Protein AF-0000000077934534 (afdb_homodimer)

InterPro domains:
  IPR000086 NUDIX hydrolase domain [PF00293] (31-141)
  IPR000086 NUDIX hydrolase domain [PS51462] (30-163)
  IPR015797 NUDIX hydrolase-like domain superfamily [SSF55811] (3-162)
  IPR020084 NUDIX hydrolase, conserved site [PS00893] (66-87)
  IPR020476 NUDIX hydrolas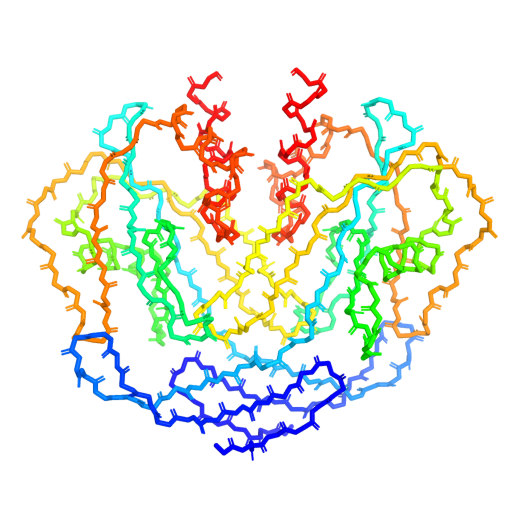e [PR00502] (61-75)
  IPR020476 NUDIX hydrolase [PR00502] (75-90)

Foldseek 3Di:
DWDADDDFWTWDWDWDADPVGDIDIAIETEGQAKEFEFEDADLFKTKWKFWQDVVVGHTAIGTFMDGADPPDDRVVRNQVRCCAAVQKGAPDKAFDDKDDPCVRHYPHIYTYIYGHPIDGHDYHYDPVIDIDMDMDTLVVLVVCVVVVRHPDDVRVVSSVVSVVVSD/DWDADDDFWTWDWDWDADPVGDIDIAIETEGQAKEFEFEDADLFKTKWKFWQDVVVGHTAIGTFMDGADPPDDRVVRNQVRCCAAVQKGAPDKAFDDKDDPCVRHYPHIYTYIYGHPIDGHDYHYDPVIDIDMDMDTLVVLVVCVVVVRHPDDVRNVSSVVSVVVSD

Organism: NCBI:txid1294262

Nearest PDB structures (foldseek):
  5c7q-assembly1_B  TM=9.605E-01  e=5.176E-18  Bdellovibrio bacteriovorus HD100
  5c8l-assembly1_B  TM=9.615E-01  e=1.462E-17  Bdellovibrio bacteriovorus HD100
  8wv3-assembly1_A  TM=9.254E-01  e=2.907E-18  Bacillus methanolicus
  8wv3-assembly1_D  TM=9.106E-01  e=5.484E-18  Bacillus methanolicus
  8wv3-assembly1_E  TM=8.816E-01  e=1.161E-17  Bacillus methanolicus

pLDDT: mean 97.63, std 2.47, range [75.25, 99.0]

Secondary structure (DSSP, 8-state):
-EEEE-SSEEEEEEEEE-TTS-EEEEEEEEE--EEEEEEBSSSSEEEEEEEEETTTTEEEEE--EEEPPTT--HHHHHHHHHHHHH-EEEEEEEEEEEEBS-TTTB---EEEEEEEEEEE------TT--EEEEEEEHHHHHHHHHTT---BHHHHHHHHHHHHHH-/-EEEE-SSEEEEEEEEE-TTS-EEEEEEEEE--EEEEEEBSSSSEEEEEEEEETTTTEEEEE--EEEPPTT--HHHHHHHHHHHHH-EEEEEEEEEEEEBS-TTTB-PPEEEEEEEEEEE------TT--EEEEEEEHHHHHHHHHTT---BHHHHHHHHHHHHHH-

Radius of gyration: 19.44 Å; Cα contacts (8 Å, |Δi|>4): 831; chains: 2; bounding box: 48×54×46 Å

Structure (mmCIF, N/CA/C/O backbone):
data_AF-0000000077934534-model_v1
#
loop_
_entity.id
_entity.type
_entity.pdbx_description
1 polymer 'RNA pyrophosphohydrolase'
#
loop_
_atom_site.group_PDB
_atom_site.id
_atom_site.type_symbol
_atom_site.label_atom_id
_atom_site.label_alt_id
_atom_site.label_comp_id
_atom_site.label_asym_id
_atom_site.label_entity_id
_atom_site.label_seq_id
_atom_site.pdbx_PDB_ins_code
_atom_site.Cartn_x
_atom_site.Cartn_y
_atom_site.Cartn_z
_atom_site.occupancy
_atom_site.B_iso_or_equiv
_atom_site.auth_seq_id
_atom_site.auth_comp_id
_atom_site.auth_asym_id
_atom_site.auth_atom_id
_atom_site.pdbx_PDB_model_num
ATOM 1 N N . MET A 1 1 ? -22.953 -2.512 -10.141 1 93.19 1 MET A N 1
ATOM 2 C CA . MET A 1 1 ? -23.953 -2.131 -9.156 1 93.19 1 MET A CA 1
ATOM 3 C C . MET A 1 1 ? -23.297 -1.569 -7.898 1 93.19 1 MET A C 1
ATOM 5 O O . MET A 1 1 ? -22.328 -2.125 -7.402 1 93.19 1 MET A O 1
ATOM 9 N N . LYS A 1 2 ? -23.859 -0.497 -7.473 1 94.56 2 LYS A N 1
ATOM 10 C CA . LYS A 1 2 ? -23.359 0.103 -6.234 1 94.56 2 LYS A CA 1
ATOM 11 C C . LYS A 1 2 ? -23.938 -0.6 -5.012 1 94.56 2 LYS A C 1
ATOM 13 O O . LYS A 1 2 ? -25.156 -0.692 -4.863 1 94.56 2 LYS A O 1
ATOM 18 N N . ILE A 1 3 ? -23.109 -1.067 -4.141 1 95.56 3 ILE A N 1
ATOM 19 C CA . ILE A 1 3 ? -23.516 -1.826 -2.963 1 95.56 3 ILE A CA 1
ATOM 20 C C . ILE A 1 3 ? -23.547 -0.906 -1.745 1 95.56 3 ILE A C 1
ATOM 22 O O . ILE A 1 3 ? -24.406 -1.06 -0.873 1 95.56 3 ILE A O 1
ATOM 26 N N . TYR A 1 4 ? -22.656 -0.026 -1.717 1 96.56 4 TYR A N 1
ATOM 27 C CA . TYR A 1 4 ? -22.484 0.82 -0.542 1 96.56 4 TYR A CA 1
ATOM 28 C C . TYR A 1 4 ? -21.859 2.16 -0.926 1 96.56 4 TYR A C 1
ATOM 30 O O . TYR A 1 4 ? -20.969 2.221 -1.765 1 96.56 4 TYR A O 1
ATOM 38 N N . HIS A 1 5 ? -22.359 3.301 -0.399 1 96.88 5 HIS A N 1
ATOM 39 C CA . HIS A 1 5 ? -21.812 4.648 -0.508 1 96.88 5 HIS A CA 1
ATOM 40 C C . HIS A 1 5 ? -21.297 5.148 0.84 1 96.88 5 HIS A C 1
ATOM 42 O O . HIS A 1 5 ? -22.094 5.461 1.729 1 96.88 5 HIS A O 1
ATOM 48 N N . GLY A 1 6 ? -19.984 5.258 0.873 1 94.62 6 GLY A N 1
ATOM 49 C CA . GLY A 1 6 ? -19.406 5.629 2.156 1 94.62 6 GLY A CA 1
ATOM 50 C C . GLY A 1 6 ? -18.734 6.988 2.139 1 94.62 6 GLY A C 1
ATOM 51 O O . GLY A 1 6 ? -18.859 7.73 1.162 1 94.62 6 GLY A O 1
ATOM 52 N N . ARG A 1 7 ? -18.172 7.379 3.318 1 90.31 7 ARG A N 1
ATOM 53 C CA . ARG A 1 7 ? -17.484 8.656 3.479 1 90.31 7 ARG A CA 1
ATOM 54 C C . ARG A 1 7 ? -16.172 8.68 2.695 1 90.31 7 ARG A C 1
ATOM 56 O O . ARG A 1 7 ? -15.875 9.656 2.006 1 90.31 7 ARG A O 1
ATOM 63 N N . LYS A 1 8 ? -15.445 7.559 2.773 1 91 8 LYS A N 1
ATOM 64 C CA . LYS A 1 8 ? -14.109 7.523 2.188 1 91 8 LYS A CA 1
ATOM 65 C C . LYS A 1 8 ? -14.109 6.754 0.869 1 91 8 LYS A C 1
ATOM 67 O O . LYS A 1 8 ? -13.234 6.965 0.023 1 91 8 LYS A O 1
ATOM 72 N N . PHE A 1 9 ? -15.062 5.836 0.745 1 97 9 PHE A N 1
ATOM 73 C CA . PHE A 1 9 ? -15.078 4.973 -0.429 1 97 9 PHE A CA 1
ATOM 74 C C . PHE A 1 9 ? -16.484 4.445 -0.697 1 97 9 PHE A C 1
ATOM 76 O O . PHE A 1 9 ? -17.359 4.551 0.16 1 97 9 PHE A O 1
ATOM 83 N N . ASP A 1 10 ? -16.656 3.961 -1.905 1 97.94 10 ASP A N 1
ATOM 84 C CA . ASP A 1 10 ? -17.828 3.189 -2.289 1 97.94 10 ASP A CA 1
ATOM 85 C C . ASP A 1 10 ? -17.484 1.729 -2.545 1 97.94 10 ASP A C 1
ATOM 87 O O . ASP A 1 10 ? -16.312 1.401 -2.783 1 97.94 10 ASP A O 1
ATOM 91 N N . LEU A 1 11 ? -18.391 0.855 -2.393 1 98.44 11 LEU A N 1
ATOM 92 C CA . LEU A 1 11 ? -18.25 -0.527 -2.836 1 98.44 11 LEU A CA 1
ATOM 93 C C . LEU A 1 11 ? -19.156 -0.806 -4.031 1 98.44 11 LEU A C 1
ATOM 95 O O . LEU A 1 11 ? -20.375 -0.571 -3.969 1 98.44 11 LEU A O 1
ATOM 99 N N . GLU A 1 12 ? -18.562 -1.239 -5.086 1 98.19 12 GLU A N 1
ATOM 100 C CA . GLU A 1 12 ? -19.297 -1.61 -6.289 1 98.19 12 GLU A CA 1
ATOM 101 C C . GLU A 1 12 ? -19 -3.049 -6.703 1 98.19 12 GLU A C 1
ATOM 103 O O . GLU A 1 12 ? -17.891 -3.547 -6.473 1 98.19 12 GLU A O 1
ATOM 108 N N . VAL A 1 13 ? -19.969 -3.74 -7.246 1 97.5 13 VAL A N 1
ATOM 109 C CA . VAL A 1 13 ? -19.812 -5.055 -7.859 1 97.5 13 VAL A CA 1
ATOM 110 C C . VAL A 1 13 ? -20.219 -4.992 -9.328 1 97.5 13 VAL A C 1
ATOM 112 O O . VAL A 1 13 ? -21.312 -4.516 -9.664 1 97.5 13 VAL A O 1
ATOM 115 N N . GLU A 1 14 ? -19.312 -5.406 -10.133 1 96.06 14 GLU A N 1
ATOM 116 C CA . GLU A 1 14 ? -19.547 -5.312 -11.57 1 96.06 14 GLU A CA 1
ATOM 117 C C . GLU A 1 14 ? -19.125 -6.598 -12.281 1 96.06 14 GLU A C 1
ATOM 119 O O . GLU A 1 14 ? -18.156 -7.238 -11.891 1 96.06 14 GLU A O 1
ATOM 124 N N . LYS A 1 15 ? -19.906 -6.949 -13.305 1 96.5 15 LYS A N 1
ATOM 125 C CA . LYS A 1 15 ? -19.469 -8.008 -14.203 1 96.5 15 LYS A CA 1
ATOM 126 C C . LYS A 1 15 ? -18.469 -7.48 -15.227 1 96.5 15 LYS A C 1
ATOM 128 O O . LYS A 1 15 ? -18.719 -6.477 -15.891 1 96.5 15 LYS A O 1
ATOM 133 N N . VAL A 1 16 ? -17.375 -8.102 -15.289 1 96.75 16 VAL A N 1
ATOM 134 C CA . VAL A 1 16 ? -16.359 -7.637 -16.219 1 96.75 16 VAL A CA 1
ATOM 135 C C . VAL A 1 16 ? -15.883 -8.797 -17.094 1 96.75 16 VAL A C 1
ATOM 137 O O . VAL A 1 16 ? -16.031 -9.961 -16.719 1 96.75 16 VAL A O 1
ATOM 140 N N . THR A 1 17 ? -15.422 -8.461 -18.297 1 97.62 17 THR A N 1
ATOM 141 C CA . THR A 1 17 ? -14.727 -9.398 -19.172 1 97.62 17 THR A CA 1
ATOM 142 C C . THR A 1 17 ? -13.227 -9.109 -19.188 1 97.62 17 THR A C 1
ATOM 144 O O . THR A 1 17 ? -12.805 -8 -19.5 1 97.62 17 THR A O 1
ATOM 147 N N . LEU A 1 18 ? -12.484 -10.086 -18.812 1 97.75 18 LEU A N 1
ATOM 148 C CA . LEU A 1 18 ? -11.031 -9.953 -18.781 1 97.75 18 LEU A CA 1
ATOM 149 C C . LEU A 1 18 ? -10.445 -10.008 -20.203 1 97.75 18 LEU A C 1
ATOM 151 O O . LEU A 1 18 ? -11.141 -10.375 -21.141 1 97.75 18 LEU A O 1
ATOM 155 N N . PRO A 1 19 ? -9.227 -9.578 -20.344 1 97.19 19 PRO A N 1
ATOM 156 C CA . PRO A 1 19 ? -8.609 -9.547 -21.688 1 97.19 19 PRO A CA 1
ATOM 157 C C . PRO A 1 19 ? -8.625 -10.906 -22.375 1 97.19 19 PRO A C 1
ATOM 159 O O . PRO A 1 19 ? -8.648 -10.977 -23.609 1 97.19 19 PRO A O 1
ATOM 162 N N . ASN A 1 20 ? -8.672 -11.969 -21.688 1 96.62 20 ASN A N 1
ATOM 163 C CA . ASN A 1 20 ? -8.664 -13.305 -22.266 1 96.62 20 ASN A CA 1
ATOM 164 C C . ASN A 1 20 ? -10.078 -13.82 -22.516 1 96.62 20 ASN A C 1
ATOM 166 O O . ASN A 1 20 ? -10.266 -14.992 -22.859 1 96.62 20 ASN A O 1
ATOM 170 N N . GLY A 1 21 ? -11.055 -13.016 -22.172 1 97.31 21 GLY A N 1
ATOM 171 C CA . GLY A 1 21 ? -12.438 -13.352 -22.469 1 97.31 21 GLY A CA 1
ATOM 172 C C . GLY A 1 21 ? -13.188 -13.922 -21.281 1 97.31 21 GLY A C 1
ATOM 173 O O . GLY A 1 21 ? -14.406 -14.086 -21.328 1 97.31 21 GLY A O 1
ATOM 174 N N . VAL A 1 22 ? -12.492 -14.258 -20.219 1 96.62 22 VAL A N 1
ATOM 175 C CA . VAL A 1 22 ? -13.125 -14.797 -19.016 1 96.62 22 VAL A CA 1
ATOM 176 C C . VAL A 1 22 ? -13.992 -13.727 -18.359 1 96.62 22 VAL A C 1
ATOM 178 O O . VAL A 1 22 ? -13.578 -12.57 -18.234 1 96.62 22 VAL A O 1
ATOM 181 N N . GLU A 1 23 ? -15.172 -14.086 -18.031 1 96.75 23 GLU A N 1
ATOM 182 C CA . GLU A 1 23 ? -16.078 -13.195 -17.312 1 96.75 23 GLU A CA 1
ATOM 183 C C . GLU A 1 23 ? -16.016 -13.445 -15.812 1 96.75 23 GLU A C 1
ATOM 185 O O . GLU A 1 23 ? -15.891 -14.594 -15.375 1 96.75 23 GLU A O 1
ATOM 190 N N . ARG A 1 24 ? -16.094 -12.383 -15.102 1 94.06 24 ARG A N 1
ATOM 191 C CA . ARG A 1 24 ? -16.094 -12.531 -13.648 1 94.06 24 ARG A CA 1
ATOM 192 C C . ARG A 1 24 ? -16.781 -11.344 -12.977 1 94.06 24 ARG A C 1
ATOM 194 O O . ARG A 1 24 ? -16.891 -10.273 -13.562 1 94.06 24 ARG A O 1
ATOM 201 N N . GLU A 1 25 ? -17.281 -11.617 -11.797 1 95.75 25 GLU A N 1
ATOM 202 C CA . GLU A 1 25 ? -17.797 -10.547 -10.953 1 95.75 25 GLU A CA 1
ATOM 203 C C . GLU A 1 25 ? -16.672 -9.859 -10.18 1 95.75 25 GLU A C 1
ATOM 205 O O . GLU A 1 25 ? -15.922 -10.516 -9.445 1 95.75 25 GLU A O 1
ATOM 210 N N . LEU A 1 26 ? -16.578 -8.586 -10.414 1 96.56 26 LEU A N 1
ATOM 211 C CA . LEU A 1 26 ? -15.523 -7.789 -9.805 1 96.56 26 LEU A CA 1
ATOM 212 C C . LEU A 1 26 ? -16.062 -6.988 -8.625 1 96.56 26 LEU A C 1
ATOM 214 O O . LEU A 1 26 ? -17.047 -6.254 -8.758 1 96.56 26 LEU A O 1
ATOM 218 N N . GLU A 1 27 ? -15.547 -7.242 -7.441 1 97.62 27 GLU A N 1
ATOM 219 C CA . GLU A 1 27 ? -15.789 -6.395 -6.277 1 97.62 27 GLU A CA 1
ATOM 220 C C . GLU A 1 27 ? -14.758 -5.273 -6.191 1 97.62 27 GLU A C 1
ATOM 222 O O . GLU A 1 27 ? -13.555 -5.539 -6.094 1 97.62 27 GLU A O 1
ATOM 227 N N . ILE A 1 28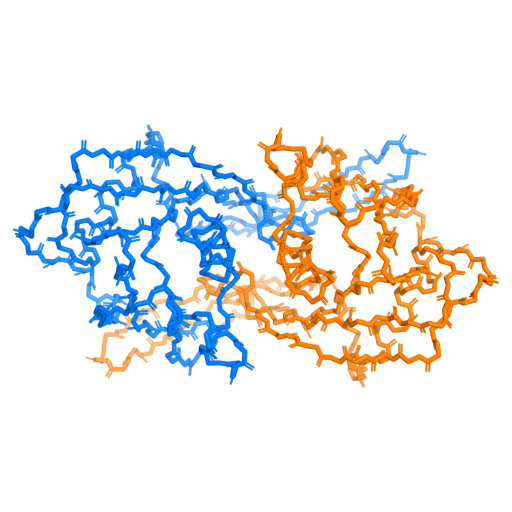 ? -15.18 -3.988 -6.195 1 98.19 28 ILE A N 1
ATOM 228 C CA . ILE A 1 28 ? -14.234 -2.879 -6.266 1 98.19 28 ILE A CA 1
ATOM 229 C C . ILE A 1 28 ? -14.523 -1.888 -5.137 1 98.19 28 ILE A C 1
ATOM 231 O O . ILE A 1 28 ? -15.648 -1.415 -4.988 1 98.19 28 ILE A O 1
ATOM 235 N N . VAL A 1 29 ? -13.562 -1.652 -4.34 1 98.44 29 VAL A N 1
ATOM 236 C CA . VAL A 1 29 ? -13.57 -0.514 -3.426 1 98.44 29 VAL A CA 1
ATOM 237 C C . VAL A 1 29 ? -13.156 0.752 -4.172 1 98.44 29 VAL A C 1
ATOM 239 O O . VAL A 1 29 ? -11.977 0.945 -4.465 1 98.44 29 VAL A O 1
ATOM 242 N N . LYS A 1 30 ? -14.07 1.622 -4.457 1 98 30 LYS A N 1
ATOM 243 C CA . LYS A 1 30 ? -13.82 2.854 -5.199 1 98 30 LYS A CA 1
ATOM 244 C C . LYS A 1 30 ? -13.383 3.979 -4.266 1 98 30 LYS A C 1
ATOM 246 O O . LYS A 1 30 ? -14.125 4.371 -3.365 1 98 30 LYS A O 1
ATOM 251 N N . HIS A 1 31 ? -12.289 4.445 -4.469 1 98.06 31 HIS A N 1
ATOM 252 C CA . HIS A 1 31 ? -11.656 5.484 -3.658 1 98.06 31 HIS A CA 1
ATOM 253 C C . HIS A 1 31 ? -11.211 6.66 -4.52 1 98.06 31 HIS A C 1
ATOM 255 O O . HIS A 1 31 ? -10.812 6.48 -5.668 1 98.06 31 HIS A O 1
ATOM 261 N N . ARG A 1 32 ? -11.227 7.863 -4.027 1 96.88 32 ARG A N 1
ATOM 262 C CA . ARG A 1 32 ? -10.961 9.078 -4.785 1 96.88 32 ARG A CA 1
ATOM 263 C C . ARG A 1 32 ? -9.461 9.336 -4.906 1 96.88 32 ARG A C 1
ATOM 265 O O . ARG A 1 32 ? -9.039 10.273 -5.582 1 96.88 32 ARG A O 1
ATOM 272 N N . GLY A 1 33 ? -8.703 8.445 -4.297 1 98 33 GLY A N 1
ATOM 273 C CA . GLY A 1 33 ? -7.266 8.656 -4.27 1 98 33 GLY A CA 1
ATOM 274 C C . GLY A 1 33 ? -6.797 9.398 -3.035 1 98 33 GLY A C 1
ATOM 275 O O . GLY A 1 33 ? -7.609 9.836 -2.221 1 98 33 GLY A O 1
ATOM 276 N N . SER A 1 34 ? -5.461 9.445 -2.887 1 98.62 34 SER A N 1
ATOM 277 C CA . SER A 1 34 ? -4.895 10.062 -1.689 1 98.62 34 SER A CA 1
ATOM 278 C C . SER A 1 34 ? -3.564 10.742 -1.994 1 98.62 34 SER A C 1
ATOM 280 O O . SER A 1 34 ? -2.906 10.414 -2.982 1 98.62 34 SER A O 1
ATOM 282 N N . ALA A 1 35 ? -3.279 11.703 -1.186 1 98.88 35 ALA A N 1
ATOM 283 C CA . ALA A 1 35 ? -1.961 12.328 -1.162 1 98.88 35 ALA A CA 1
ATOM 284 C C . ALA A 1 35 ? -1.188 11.938 0.092 1 98.88 35 ALA A C 1
ATOM 286 O O . ALA A 1 35 ? -1.742 11.93 1.193 1 98.88 35 ALA A O 1
ATOM 287 N N . ALA A 1 36 ? 0.028 11.516 -0.067 1 98.94 36 ALA A N 1
ATOM 288 C CA . ALA A 1 36 ? 0.978 11.242 1.01 1 98.94 36 ALA A CA 1
ATOM 289 C C . ALA A 1 36 ? 2.174 12.188 0.936 1 98.94 36 ALA A C 1
ATOM 291 O O . ALA A 1 36 ? 2.67 12.492 -0.153 1 98.94 36 ALA A O 1
ATOM 292 N N . ILE A 1 37 ? 2.607 12.672 2.033 1 98.94 37 ILE A N 1
ATOM 293 C CA . ILE A 1 37 ? 3.605 13.734 1.992 1 98.94 37 ILE A CA 1
ATOM 294 C C . ILE A 1 37 ? 4.844 13.312 2.779 1 98.94 37 ILE A C 1
ATOM 296 O O . ILE A 1 37 ? 4.73 12.805 3.898 1 98.94 37 ILE A O 1
ATOM 300 N N . LEU A 1 38 ? 5.941 13.398 2.182 1 98.88 38 LEU A N 1
ATOM 301 C CA . LEU A 1 38 ? 7.242 13.305 2.84 1 98.88 38 LEU A CA 1
ATOM 302 C C . LEU A 1 38 ? 7.754 14.688 3.232 1 98.88 38 LEU A C 1
ATOM 304 O O . LEU A 1 38 ? 8.445 15.336 2.451 1 98.88 38 LEU A O 1
ATOM 308 N N . PRO A 1 39 ? 7.449 15.125 4.41 1 98.94 39 PRO A N 1
ATOM 309 C CA . PRO A 1 39 ? 7.934 16.438 4.836 1 98.94 39 PRO A CA 1
ATOM 310 C C . PRO A 1 39 ? 9.375 16.406 5.324 1 98.94 39 PRO A C 1
ATOM 312 O O . PRO A 1 39 ? 9.68 15.742 6.316 1 98.94 39 PRO A O 1
ATOM 315 N N . MET A 1 40 ? 10.234 17.141 4.66 1 98.75 40 MET A N 1
ATOM 316 C CA . MET A 1 40 ? 11.648 17.203 5.027 1 98.75 40 MET A CA 1
ATOM 317 C C . MET A 1 40 ? 11.969 18.516 5.73 1 98.75 40 MET A C 1
ATOM 319 O O . MET A 1 40 ? 11.891 19.594 5.129 1 98.75 40 MET A O 1
ATOM 323 N N . ILE A 1 41 ? 12.312 18.453 7.016 1 97.19 41 ILE A N 1
ATOM 324 C CA . ILE A 1 41 ? 12.672 19.656 7.77 1 97.19 41 ILE A CA 1
ATOM 325 C C . ILE A 1 41 ? 14.102 20.062 7.445 1 97.19 41 ILE A C 1
ATOM 327 O O . ILE A 1 41 ? 14.461 21.234 7.539 1 97.19 41 ILE A O 1
ATOM 331 N N . SER A 1 42 ? 14.953 19.109 7.156 1 96.94 42 SER A N 1
ATOM 332 C CA . SER A 1 42 ? 16.297 19.281 6.645 1 96.94 42 SER A CA 1
ATOM 333 C C . SER A 1 42 ? 16.641 18.219 5.605 1 96.94 42 SER A C 1
ATOM 335 O O . SER A 1 42 ? 15.766 17.484 5.16 1 96.94 42 SER A O 1
ATOM 337 N N . ASN A 1 43 ? 17.875 18.203 5.172 1 95.25 43 ASN A N 1
ATOM 338 C CA . ASN A 1 43 ? 18.281 17.234 4.156 1 95.25 43 ASN A CA 1
ATOM 339 C C . ASN A 1 43 ? 18.172 15.797 4.668 1 95.25 43 ASN A C 1
ATOM 341 O O . ASN A 1 43 ? 17.953 14.875 3.891 1 95.25 43 ASN A O 1
ATOM 345 N N . ASP A 1 44 ? 18.312 15.617 5.973 1 97 44 ASP A N 1
ATOM 346 C CA . ASP A 1 44 ? 18.359 14.25 6.469 1 97 44 ASP A CA 1
ATOM 347 C C . ASP A 1 44 ? 17.375 14.031 7.609 1 97 44 ASP A C 1
ATOM 349 O O . ASP A 1 44 ? 17.516 13.094 8.398 1 97 44 ASP A O 1
ATOM 353 N N . GLU A 1 45 ? 16.453 14.961 7.816 1 98.31 45 GLU A N 1
ATOM 354 C CA . GLU A 1 45 ? 15.453 14.859 8.875 1 98.31 45 GLU A CA 1
ATOM 355 C C . GLU A 1 45 ? 14.047 15.07 8.32 1 98.31 45 GLU A C 1
ATOM 357 O O . GLU A 1 45 ? 13.812 15.992 7.535 1 98.31 45 GLU A O 1
ATOM 362 N N . MET A 1 46 ? 13.133 14.203 8.734 1 98.81 46 MET A N 1
ATOM 363 C CA . MET A 1 46 ? 11.758 14.266 8.242 1 98.81 46 MET A CA 1
ATOM 364 C C . MET A 1 46 ? 10.766 14.289 9.398 1 98.81 46 MET A C 1
ATOM 366 O O . MET A 1 46 ? 11.148 14.117 10.562 1 98.81 46 MET A O 1
ATOM 370 N N . ILE A 1 47 ? 9.523 14.578 9.141 1 98.88 47 ILE A N 1
ATOM 371 C CA . ILE A 1 47 ? 8.445 14.523 10.117 1 98.88 47 ILE A CA 1
ATOM 372 C C . ILE A 1 47 ? 7.566 13.305 9.844 1 98.88 47 ILE A C 1
ATOM 374 O O . ILE A 1 47 ? 7.094 13.109 8.719 1 98.88 47 ILE A O 1
ATOM 378 N N . LEU A 1 48 ? 7.457 12.414 10.773 1 98.94 48 LEU A N 1
ATOM 379 C CA . LEU A 1 48 ? 6.453 11.359 10.812 1 98.94 48 LEU A CA 1
ATOM 380 C C . LEU A 1 48 ? 5.316 11.719 11.766 1 98.94 48 LEU A C 1
ATOM 382 O O . LEU A 1 48 ? 5.391 12.727 12.469 1 98.94 48 LEU A O 1
ATOM 386 N N . ILE A 1 49 ? 4.277 10.969 11.703 1 98.88 49 ILE A N 1
ATOM 387 C CA . ILE A 1 49 ? 3.221 11.055 12.703 1 98.88 49 ILE A CA 1
ATOM 388 C C . ILE A 1 49 ? 2.998 9.688 13.336 1 98.88 49 ILE A C 1
ATOM 390 O O . ILE A 1 49 ? 3.102 8.656 12.664 1 98.88 49 ILE A O 1
ATOM 394 N N . ARG A 1 50 ? 2.797 9.609 14.609 1 98.75 50 ARG A N 1
ATOM 395 C CA . ARG A 1 50 ? 2.189 8.461 15.273 1 98.75 50 ARG A CA 1
ATOM 396 C C . ARG A 1 50 ? 0.671 8.602 15.328 1 98.75 50 ARG A C 1
ATOM 398 O O . ARG A 1 50 ? 0.149 9.508 15.977 1 98.75 50 ARG A O 1
ATOM 405 N N . GLN A 1 51 ? -0.018 7.836 14.625 1 98.62 51 GLN A N 1
ATOM 406 C CA . GLN A 1 51 ? -1.458 7.988 14.445 1 98.62 51 GLN A CA 1
ATOM 407 C C . GLN A 1 51 ? -2.205 6.73 14.883 1 98.62 51 GLN A C 1
ATOM 409 O O . GLN A 1 51 ? -1.762 5.613 14.609 1 98.62 51 GLN A O 1
ATOM 414 N N . TYR A 1 52 ? -3.342 6.906 15.578 1 98.62 52 TYR A N 1
ATOM 415 C CA . TYR A 1 52 ? -4.223 5.789 15.891 1 98.62 52 TYR A CA 1
ATOM 416 C C . TYR A 1 52 ? -5.09 5.418 14.695 1 98.62 52 TYR A C 1
ATOM 418 O O . TYR A 1 52 ? -5.816 6.262 14.164 1 98.62 52 TYR A O 1
ATOM 426 N N . ARG A 1 53 ? -4.973 4.219 14.266 1 98.56 53 ARG A N 1
ATOM 427 C CA . ARG A 1 53 ? -5.793 3.691 13.18 1 98.56 53 ARG A CA 1
ATOM 428 C C . ARG A 1 53 ? -6.867 2.748 13.711 1 98.56 53 ARG A C 1
ATOM 430 O O . ARG A 1 53 ? -6.594 1.571 13.961 1 98.56 53 ARG A O 1
ATOM 437 N N . PRO A 1 54 ? -8.062 3.205 13.781 1 97.81 54 PRO A N 1
ATOM 438 C CA . PRO A 1 54 ? -9.117 2.373 14.359 1 97.81 54 PRO A CA 1
ATOM 439 C C . PRO A 1 54 ? -9.336 1.076 13.586 1 97.81 54 PRO A C 1
ATOM 441 O O . PRO A 1 54 ? -9.727 0.061 14.172 1 97.81 54 PRO A O 1
ATOM 444 N N . VAL A 1 55 ? -9.133 1.098 12.305 1 97.81 55 VAL A N 1
ATOM 445 C CA . VAL A 1 55 ? -9.359 -0.048 11.43 1 97.81 55 VAL A CA 1
ATOM 446 C C . VAL A 1 55 ? -8.531 -1.236 11.914 1 97.81 55 VAL A C 1
ATOM 448 O O . VAL A 1 55 ? -8.984 -2.383 11.859 1 97.81 55 VAL A O 1
ATOM 451 N N . ILE A 1 56 ? -7.312 -0.96 12.406 1 98.19 56 ILE A N 1
ATOM 452 C CA . ILE A 1 56 ? -6.441 -2.045 12.852 1 98.19 56 ILE A CA 1
ATOM 453 C C . ILE A 1 56 ? -6.262 -1.979 14.367 1 98.19 56 ILE A C 1
ATOM 455 O O . ILE A 1 56 ? -5.559 -2.807 14.945 1 98.19 56 ILE A O 1
ATOM 459 N N . GLY A 1 57 ? -6.785 -0.971 15.023 1 97.38 57 GLY A N 1
ATOM 460 C CA . GLY A 1 57 ? -6.898 -0.871 16.469 1 97.38 57 GLY A CA 1
ATOM 461 C C . GLY A 1 57 ? -5.582 -0.557 17.156 1 97.38 57 GLY A C 1
ATOM 462 O O . GLY A 1 57 ? -5.332 -1.007 18.266 1 97.38 57 GLY A O 1
ATOM 463 N N . LYS A 1 58 ? -4.66 0.099 16.531 1 98 58 LYS A N 1
ATOM 464 C CA . LYS A 1 58 ? -3.385 0.427 17.172 1 98 58 LYS A CA 1
ATOM 465 C C . LYS A 1 58 ? -2.799 1.712 16.594 1 98 58 LYS A C 1
ATOM 467 O O . LYS A 1 58 ? -3.268 2.207 15.562 1 98 58 LYS A O 1
ATOM 472 N N . TYR A 1 59 ? -1.818 2.242 17.328 1 98.75 59 TYR A N 1
ATOM 473 C CA . TYR A 1 59 ? -1 3.344 16.828 1 98.75 59 TYR A CA 1
ATOM 474 C C . TYR A 1 59 ? 0.083 2.838 15.883 1 98.75 59 TYR A C 1
ATOM 476 O O . TYR A 1 59 ? 0.722 1.817 16.156 1 98.75 59 TYR A O 1
ATOM 484 N N . ILE A 1 60 ? 0.242 3.533 14.812 1 98.88 60 ILE A N 1
ATOM 485 C CA . ILE A 1 60 ? 1.353 3.209 13.922 1 98.88 60 ILE A CA 1
ATOM 486 C C . ILE A 1 60 ? 2.035 4.492 13.461 1 98.88 60 ILE A C 1
ATOM 488 O O . ILE A 1 60 ? 1.465 5.582 13.57 1 98.88 60 ILE A O 1
ATOM 492 N N . TYR A 1 61 ? 3.279 4.379 13 1 98.94 61 TYR A N 1
ATOM 493 C CA . TYR A 1 61 ? 4.016 5.496 12.422 1 98.94 61 TYR A CA 1
ATOM 494 C C . TYR A 1 61 ? 3.705 5.645 10.938 1 98.94 61 TYR A C 1
ATOM 496 O O . TYR A 1 61 ? 3.682 4.652 10.195 1 98.94 61 TYR A O 1
ATOM 504 N N . GLU A 1 62 ? 3.451 6.879 10.539 1 98.94 62 GLU A N 1
ATOM 505 C CA . GLU A 1 62 ? 3.096 7.18 9.156 1 98.94 62 GLU A CA 1
ATOM 506 C C . GLU A 1 62 ? 3.701 8.5 8.703 1 98.94 62 GLU A C 1
ATOM 508 O O . GLU A 1 62 ? 4.117 9.312 9.531 1 98.94 62 GLU A O 1
ATOM 513 N N . ILE A 1 63 ? 3.783 8.656 7.418 1 98.94 63 ILE A N 1
ATOM 514 C CA . ILE A 1 63 ? 3.846 10.008 6.871 1 98.94 63 ILE A CA 1
ATOM 515 C C . ILE A 1 63 ? 2.439 10.594 6.793 1 98.94 63 ILE A C 1
ATOM 517 O O . ILE A 1 63 ? 1.458 9.859 6.664 1 98.94 63 ILE A O 1
ATOM 521 N N . PRO A 1 64 ? 2.318 11.938 6.953 1 98.88 64 PRO A N 1
ATOM 522 C CA . PRO A 1 64 ? 0.983 12.523 6.805 1 98.88 64 PRO A CA 1
ATOM 523 C C . PRO A 1 64 ? 0.375 12.258 5.43 1 98.88 64 PRO A C 1
ATOM 525 O O . PRO A 1 64 ? 1.096 12.219 4.426 1 98.88 64 PRO A O 1
ATOM 528 N N . ALA A 1 65 ? -0.861 12.086 5.398 1 98.75 65 ALA A N 1
ATOM 529 C CA . ALA A 1 65 ? -1.588 11.766 4.176 1 98.75 65 ALA A CA 1
ATOM 530 C C . ALA A 1 65 ? -3.074 12.078 4.316 1 98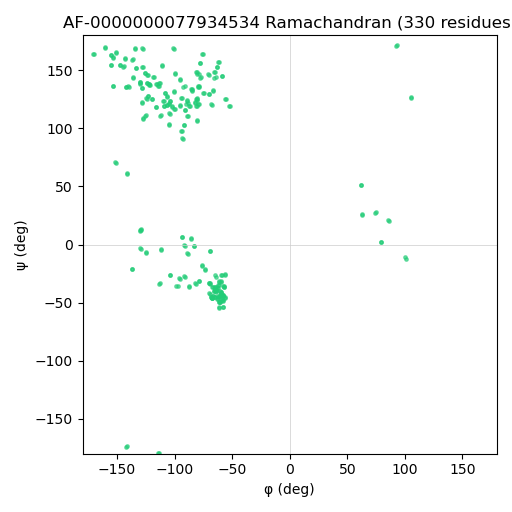.75 65 A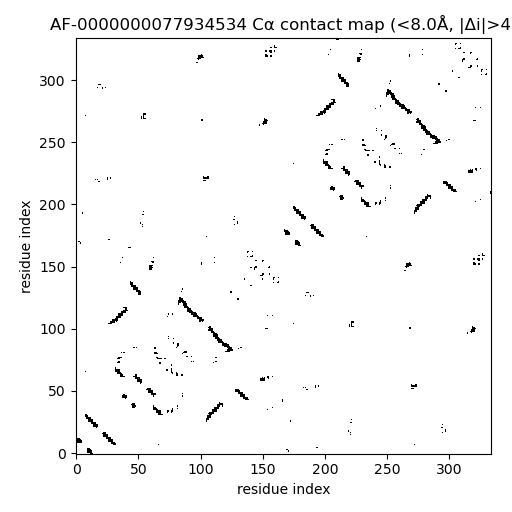LA A C 1
ATOM 532 O O . ALA A 1 65 ? -3.557 12.336 5.422 1 98.75 65 ALA A O 1
ATOM 533 N N . GLY A 1 66 ? -3.783 12.039 3.191 1 97.94 66 GLY A N 1
ATOM 534 C CA . GLY A 1 66 ? -5.227 12.203 3.217 1 97.94 66 GLY A CA 1
ATOM 535 C C . GLY A 1 66 ? -5.887 11.898 1.886 1 97.94 66 GLY A C 1
ATOM 536 O O . GLY A 1 66 ? -5.223 11.883 0.847 1 97.94 66 GLY A O 1
ATOM 537 N N . SER A 1 67 ? -7.18 11.711 1.963 1 97.44 67 SER A N 1
ATOM 538 C CA . SER A 1 67 ? -7.965 11.414 0.768 1 97.44 67 SER A CA 1
ATOM 539 C C . SER A 1 67 ? -8.211 12.68 -0.053 1 97.44 67 SER A C 1
ATOM 541 O O . SER A 1 67 ? -8.445 13.75 0.504 1 97.44 67 SER A O 1
ATOM 543 N N . VAL A 1 68 ? -8.203 12.484 -1.316 1 98 68 VAL A N 1
ATOM 544 C CA . VAL A 1 68 ? -8.516 13.586 -2.221 1 98 68 VAL A CA 1
ATOM 545 C C . VAL A 1 68 ? -10 13.93 -2.121 1 98 68 VAL A C 1
ATOM 547 O O . VAL A 1 68 ? -10.852 13.039 -2.158 1 98 68 VAL A O 1
ATOM 550 N N . GLU A 1 69 ? -10.297 15.148 -1.937 1 95.75 69 GLU A N 1
ATOM 551 C CA . GLU A 1 69 ? -11.688 15.586 -1.955 1 95.75 69 GLU A CA 1
ATOM 552 C C . GLU A 1 69 ? -12.211 15.703 -3.385 1 95.75 69 GLU A C 1
ATOM 554 O O . GLU A 1 69 ? -11.43 15.844 -4.328 1 95.75 69 GLU A O 1
ATOM 559 N N . GLU A 1 70 ? -13.461 15.602 -3.506 1 93.44 70 GLU A N 1
ATOM 560 C CA . GLU A 1 70 ? -14.078 15.68 -4.828 1 93.44 70 GLU A CA 1
ATOM 561 C C . GLU A 1 70 ? -13.688 16.969 -5.547 1 93.44 70 GLU A C 1
ATOM 563 O O . GLU A 1 70 ? -13.836 18.062 -5 1 93.44 70 GLU A O 1
ATOM 568 N N . GLY A 1 71 ? -13.141 16.828 -6.754 1 93.06 71 GLY A N 1
ATOM 569 C CA . GLY A 1 71 ? -12.812 17.969 -7.594 1 93.06 71 GLY A CA 1
ATOM 570 C C . GLY A 1 71 ? -11.508 18.641 -7.195 1 93.06 71 GLY A C 1
ATOM 571 O O . GLY A 1 71 ? -11.102 19.625 -7.82 1 93.06 71 GLY A O 1
ATOM 572 N N . GLU A 1 72 ? -10.867 18.125 -6.254 1 96.44 72 GLU A N 1
ATOM 573 C CA . GLU A 1 72 ? -9.664 18.766 -5.73 1 96.44 72 GLU A CA 1
ATOM 574 C C . GLU A 1 72 ? -8.414 18.219 -6.426 1 96.44 72 GLU A C 1
ATOM 576 O O . GLU A 1 72 ? -8.305 17.016 -6.672 1 96.44 72 GLU A O 1
ATOM 581 N N . ASP A 1 73 ? -7.566 19.172 -6.766 1 97.88 73 ASP A N 1
ATOM 582 C CA . ASP A 1 73 ? -6.25 18.75 -7.238 1 97.88 73 ASP A CA 1
ATOM 583 C C . ASP A 1 73 ? -5.473 18.031 -6.137 1 97.88 73 ASP A C 1
ATOM 585 O O . ASP A 1 73 ? -5.5 18.453 -4.977 1 97.88 73 ASP A O 1
ATOM 589 N N . VAL A 1 74 ? -4.738 17.062 -6.488 1 98.5 74 VAL A N 1
ATOM 590 C CA . VAL A 1 74 ? -4.074 16.188 -5.52 1 98.5 74 VAL A CA 1
ATOM 591 C C . VAL A 1 74 ? -3.004 16.984 -4.773 1 98.5 74 VAL A C 1
ATOM 593 O O . VAL A 1 74 ? -2.758 16.75 -3.586 1 98.5 74 VAL A O 1
ATOM 596 N N . GLU A 1 75 ? -2.326 17.906 -5.469 1 98.81 75 GLU A N 1
ATOM 597 C CA . GLU A 1 75 ? -1.343 18.734 -4.766 1 98.81 75 GLU A CA 1
ATOM 598 C C . GLU A 1 75 ? -2.006 19.609 -3.707 1 98.81 75 GLU A C 1
ATOM 600 O O . GLU A 1 75 ? -1.433 19.844 -2.643 1 98.81 75 GLU A O 1
ATOM 605 N N . ILE A 1 76 ? -3.174 20.141 -4.027 1 98.69 76 ILE A N 1
ATOM 606 C CA . ILE A 1 76 ? -3.93 20.906 -3.047 1 98.69 76 ILE A CA 1
ATOM 607 C C . ILE A 1 76 ? -4.238 20.031 -1.833 1 98.69 76 ILE A C 1
ATOM 609 O O . ILE A 1 76 ? -4.098 20.469 -0.69 1 98.69 76 ILE A O 1
ATOM 613 N N . THR A 1 77 ? -4.637 18.812 -2.053 1 98.69 77 THR A N 1
ATOM 614 C CA . THR A 1 77 ? -4.855 17.859 -0.971 1 98.69 77 THR A CA 1
ATOM 615 C C . THR A 1 77 ? -3.592 17.703 -0.132 1 98.69 77 THR A C 1
ATOM 617 O O . THR A 1 77 ? -3.65 17.719 1.099 1 98.69 77 THR A O 1
ATOM 620 N N . ALA A 1 78 ? -2.441 17.547 -0.841 1 98.88 78 ALA A N 1
ATOM 621 C CA . ALA A 1 78 ? -1.171 17.344 -0.146 1 98.88 78 ALA A CA 1
ATOM 622 C C . ALA A 1 78 ? -0.869 18.516 0.783 1 98.88 78 ALA A C 1
ATOM 624 O O . ALA A 1 78 ? -0.536 18.328 1.954 1 98.88 78 ALA A O 1
ATOM 625 N N . ARG A 1 79 ? -1.022 19.703 0.249 1 98.81 79 ARG A N 1
ATOM 626 C CA . ARG A 1 79 ? -0.73 20.906 1.023 1 98.81 79 ARG A CA 1
ATOM 627 C C . ARG A 1 79 ? -1.688 21.047 2.201 1 98.81 79 ARG A C 1
ATOM 629 O O . ARG A 1 79 ? -1.268 21.359 3.316 1 98.81 79 ARG A O 1
ATOM 636 N N . ARG A 1 80 ? -2.934 20.828 1.932 1 98.38 80 ARG A N 1
ATOM 637 C CA . ARG A 1 80 ? -3.945 20.922 2.979 1 98.38 80 ARG A CA 1
ATOM 638 C C . ARG A 1 80 ? -3.672 19.906 4.094 1 98.38 80 ARG A C 1
ATOM 640 O O . ARG A 1 80 ? -3.678 20.266 5.273 1 98.38 80 ARG A O 1
ATOM 647 N N . GLU A 1 81 ? -3.438 18.641 3.766 1 98.69 81 GLU A N 1
ATOM 648 C CA . GLU A 1 81 ? -3.221 17.578 4.754 1 98.69 81 GLU A CA 1
ATOM 649 C C . GLU A 1 81 ? -1.936 17.828 5.543 1 98.69 81 GLU A C 1
ATOM 651 O O . GLU A 1 81 ? -1.863 17.516 6.73 1 98.69 81 GLU A O 1
ATOM 656 N N . LEU A 1 82 ? -0.889 18.312 4.863 1 98.88 82 LEU A N 1
ATOM 657 C CA . LEU A 1 82 ? 0.355 18.641 5.547 1 98.88 82 LEU A CA 1
ATOM 658 C C . LEU A 1 82 ? 0.109 19.672 6.648 1 98.88 82 LEU A C 1
ATOM 660 O O . LEU A 1 82 ? 0.577 19.5 7.777 1 98.88 82 LEU A O 1
ATOM 664 N N . GLU A 1 83 ? -0.589 20.688 6.324 1 98.69 83 GLU A N 1
ATOM 665 C CA . GLU A 1 83 ? -0.894 21.75 7.285 1 98.69 83 GLU A CA 1
ATOM 666 C C . GLU A 1 83 ? -1.831 21.25 8.383 1 98.69 83 GLU A C 1
ATOM 668 O O . GLU A 1 83 ? -1.586 21.469 9.562 1 98.69 83 GLU A O 1
ATOM 673 N N . GLU A 1 84 ? -2.869 20.562 8.023 1 98.5 84 GLU A N 1
ATOM 674 C CA . GLU A 1 84 ? -3.869 20.094 8.977 1 98.5 84 GLU A CA 1
ATOM 675 C C . GLU A 1 84 ? -3.262 19.109 9.984 1 98.5 84 GLU A C 1
ATOM 677 O O . GLU A 1 84 ? -3.463 19.25 11.195 1 98.5 84 GLU A O 1
ATOM 682 N N . GLU A 1 85 ? -2.488 18.141 9.5 1 98.44 85 GLU A N 1
ATOM 683 C CA . GLU A 1 85 ? -2.068 17.031 10.352 1 98.44 85 GLU A CA 1
ATOM 684 C C . GLU A 1 85 ? -0.786 17.375 11.109 1 98.44 85 GLU A C 1
ATOM 686 O O . GLU A 1 85 ? -0.604 16.953 12.25 1 98.44 85 GLU A O 1
ATOM 691 N N . VAL A 1 86 ? 0.176 18.125 10.492 1 98.38 86 VAL A N 1
ATOM 692 C CA . VAL A 1 86 ? 1.468 18.297 11.148 1 98.38 86 VAL A CA 1
ATOM 693 C C . VAL A 1 86 ? 1.788 19.781 11.297 1 98.38 86 VAL A C 1
ATOM 695 O O . VAL A 1 86 ? 2.773 20.141 11.945 1 98.38 86 VAL A O 1
ATOM 698 N N . GLY A 1 87 ? 0.977 20.734 10.719 1 98.56 87 GLY A N 1
ATOM 699 C CA . GLY A 1 87 ? 1.025 22.156 11.016 1 98.56 87 GLY A CA 1
ATOM 700 C C . GLY A 1 87 ? 2.057 22.906 10.188 1 98.56 87 GLY A C 1
ATOM 701 O O . GLY A 1 87 ? 2.525 23.969 10.594 1 98.56 87 GLY A O 1
ATOM 702 N N . TYR A 1 88 ? 2.492 22.328 9.023 1 98.75 88 TYR A N 1
ATOM 703 C CA . TYR A 1 88 ? 3.529 22.984 8.227 1 98.75 88 TYR A CA 1
ATOM 704 C C . TYR A 1 88 ? 3.004 23.359 6.848 1 98.75 88 TYR A C 1
ATOM 706 O O . TYR A 1 88 ? 2.205 22.625 6.262 1 98.75 88 TYR A O 1
ATOM 714 N N . GLN A 1 89 ? 3.414 24.422 6.348 1 98.81 89 GLN A N 1
ATOM 715 C CA . GLN A 1 89 ? 3.344 24.766 4.938 1 98.81 89 GLN A CA 1
ATOM 716 C C . GLN A 1 89 ? 4.68 24.531 4.242 1 98.81 89 GLN A C 1
ATOM 718 O O . GLN A 1 89 ? 5.742 24.719 4.84 1 98.81 89 GLN A O 1
ATOM 723 N N . ALA A 1 90 ? 4.652 24.156 3.016 1 98.81 90 ALA A N 1
ATOM 724 C CA . ALA A 1 90 ? 5.875 23.844 2.281 1 98.81 90 ALA A CA 1
ATOM 725 C C . ALA A 1 90 ? 6.125 24.859 1.174 1 98.81 90 ALA A C 1
ATOM 727 O O . ALA A 1 90 ? 5.191 25.297 0.494 1 98.81 90 ALA A O 1
ATOM 728 N N . GLU A 1 91 ? 7.324 25.25 1.004 1 98.75 91 GLU A N 1
ATOM 729 C CA . GLU A 1 91 ? 7.723 26.094 -0.123 1 98.75 91 GLU A CA 1
ATOM 730 C C . GLU A 1 91 ? 7.629 25.328 -1.44 1 98.75 91 GLU A C 1
ATOM 732 O O . GLU A 1 91 ? 7.133 25.859 -2.438 1 98.75 91 GLU A O 1
ATOM 737 N N . THR A 1 92 ? 8.109 24.125 -1.434 1 98.69 92 THR A N 1
ATOM 738 C CA . THR A 1 92 ? 8.055 23.281 -2.623 1 98.69 92 THR A CA 1
ATOM 739 C C . THR A 1 92 ? 7.301 21.984 -2.334 1 98.69 92 THR A C 1
ATOM 741 O O . THR A 1 92 ? 7.41 21.438 -1.236 1 98.69 92 THR A O 1
ATOM 744 N N . MET A 1 93 ? 6.5 21.578 -3.197 1 98.75 93 MET A N 1
ATOM 745 C CA . MET A 1 93 ? 5.77 20.312 -3.232 1 98.75 93 MET A CA 1
ATOM 746 C C . MET A 1 93 ? 5.984 19.594 -4.559 1 98.75 93 MET A C 1
ATOM 748 O O . MET A 1 93 ? 5.52 20.047 -5.605 1 98.75 93 MET A O 1
ATOM 752 N N . GLU A 1 94 ? 6.734 18.5 -4.523 1 98.75 94 GLU A N 1
ATOM 753 C CA . GLU A 1 94 ? 7.047 17.766 -5.742 1 98.75 94 GLU A CA 1
ATOM 754 C C . GLU A 1 94 ? 6.453 16.359 -5.707 1 98.75 94 GLU A C 1
ATOM 756 O O . GLU A 1 94 ? 6.738 15.578 -4.793 1 98.75 94 GLU A O 1
ATOM 761 N N . LYS A 1 95 ? 5.555 16.047 -6.641 1 98.81 95 LYS A N 1
ATOM 762 C CA . LYS A 1 95 ? 5.074 14.672 -6.758 1 98.81 95 LYS A CA 1
ATOM 763 C C . LYS A 1 95 ? 6.184 13.734 -7.242 1 98.81 95 LYS A C 1
ATOM 765 O O . LYS A 1 95 ? 6.68 13.883 -8.359 1 98.81 95 LYS A O 1
ATOM 770 N N . VAL A 1 96 ? 6.562 12.703 -6.488 1 98.56 96 VAL A N 1
ATOM 771 C CA . VAL A 1 96 ? 7.773 11.953 -6.797 1 98.56 96 VAL A CA 1
ATOM 772 C C . VAL A 1 96 ? 7.402 10.531 -7.23 1 98.56 96 VAL A C 1
ATOM 774 O O . VAL A 1 96 ? 8.117 9.906 -8.016 1 98.56 96 VAL A O 1
ATOM 777 N N . LEU A 1 97 ? 6.352 9.953 -6.695 1 98.62 97 LEU A N 1
ATOM 778 C CA . LEU A 1 97 ? 5.844 8.625 -7.047 1 98.62 97 LEU A CA 1
ATOM 779 C C . LEU A 1 97 ? 4.324 8.594 -6.973 1 98.62 97 LEU A C 1
ATOM 781 O O . LEU A 1 97 ? 3.711 9.398 -6.266 1 98.62 97 LEU A O 1
ATOM 785 N N . SER A 1 98 ? 3.742 7.777 -7.691 1 98.88 98 SER A N 1
ATOM 786 C CA . SER A 1 98 ? 2.355 7.348 -7.539 1 98.88 98 SER A CA 1
ATOM 787 C C . SER A 1 98 ? 2.244 5.828 -7.539 1 98.88 98 SER A C 1
ATOM 789 O O . SER A 1 98 ? 2.953 5.148 -8.281 1 98.88 98 SER A O 1
ATOM 791 N N . PHE A 1 99 ? 1.404 5.281 -6.699 1 98.94 99 PHE A N 1
ATOM 792 C CA . PHE A 1 99 ? 1.298 3.828 -6.621 1 98.94 99 PHE A CA 1
ATOM 793 C C . PHE A 1 99 ? -0.084 3.412 -6.129 1 98.94 99 PHE A C 1
ATOM 795 O O . PHE A 1 99 ? -0.832 4.23 -5.594 1 98.94 99 PHE A O 1
ATOM 802 N N . TYR A 1 100 ? -0.41 2.203 -6.379 1 98.94 100 TYR A N 1
ATOM 803 C CA . TYR A 1 100 ? -1.632 1.562 -5.906 1 98.94 100 TYR A CA 1
ATOM 804 C C . TYR A 1 100 ? -1.35 0.681 -4.695 1 98.94 100 TYR A C 1
ATOM 806 O O . TYR A 1 100 ? -0.637 -0.32 -4.801 1 98.94 100 TYR A O 1
ATOM 814 N N . PRO A 1 101 ? -1.929 1.009 -3.551 1 98.75 101 PRO A N 1
ATOM 815 C CA . PRO A 1 101 ? -1.625 0.23 -2.35 1 98.75 101 PRO A CA 1
ATOM 816 C C . PRO A 1 101 ? -2.191 -1.187 -2.404 1 98.75 101 PRO A C 1
ATOM 818 O O . PRO A 1 101 ? -1.609 -2.111 -1.833 1 98.75 101 PRO A O 1
ATOM 821 N N . SER A 1 102 ? -3.334 -1.378 -3.029 1 98.38 102 SER A N 1
ATOM 822 C CA . SER A 1 102 ? -4.012 -2.67 -3.098 1 98.38 102 SER A CA 1
ATOM 823 C C . SER A 1 102 ? -4.836 -2.793 -4.375 1 98.38 102 SER A C 1
ATOM 825 O O . SER A 1 102 ? -6.062 -2.893 -4.32 1 98.38 102 SER A O 1
ATOM 827 N N . PRO A 1 103 ? -4.145 -2.904 -5.477 1 98.31 103 PRO A N 1
ATOM 828 C CA . PRO A 1 103 ? -4.855 -2.861 -6.758 1 98.31 103 PRO A CA 1
ATOM 829 C C . PRO A 1 103 ? -5.727 -4.094 -6.988 1 98.31 103 PRO A C 1
ATOM 831 O O . PRO A 1 103 ? -6.48 -4.145 -7.965 1 98.31 103 PRO A O 1
ATOM 834 N N . GLY A 1 104 ? -5.656 -5.062 -6.113 1 97.06 104 GLY A N 1
ATOM 835 C CA . GLY A 1 104 ? -6.523 -6.23 -6.207 1 97.06 104 GLY A CA 1
ATOM 836 C C . GLY A 1 104 ? -7.945 -5.953 -5.754 1 97.06 104 GLY A C 1
ATOM 837 O O . GLY A 1 104 ? -8.867 -6.707 -6.086 1 97.06 104 GLY A O 1
ATOM 838 N N . ILE A 1 105 ? -8.125 -4.844 -4.988 1 97.69 105 ILE A N 1
ATOM 839 C CA . ILE A 1 105 ? -9.477 -4.672 -4.473 1 97.69 105 ILE A CA 1
ATOM 840 C C . ILE A 1 105 ? -9.898 -3.209 -4.605 1 97.69 105 ILE A C 1
ATOM 842 O O . ILE A 1 105 ? -11.086 -2.891 -4.52 1 97.69 105 ILE A O 1
ATOM 846 N N . THR A 1 106 ? -9.008 -2.285 -4.723 1 98.44 106 THR A N 1
ATOM 847 C CA . THR A 1 106 ? -9.359 -0.87 -4.75 1 98.44 106 THR A CA 1
ATOM 848 C C . THR A 1 106 ? -8.633 -0.153 -5.887 1 98.44 106 THR A C 1
ATOM 850 O O . THR A 1 106 ? -7.512 -0.513 -6.242 1 98.44 106 THR A O 1
ATOM 853 N N . ASN A 1 107 ? -9.266 0.934 -6.387 1 98.31 107 ASN A N 1
ATOM 854 C CA . ASN A 1 107 ? -8.648 1.779 -7.406 1 98.31 107 ASN A CA 1
ATOM 855 C C . ASN A 1 107 ? -7.91 2.959 -6.777 1 98.31 107 ASN A C 1
ATOM 857 O O . ASN A 1 107 ? -7.5 3.885 -7.484 1 98.31 107 ASN A O 1
ATOM 861 N N . GLU A 1 108 ? -7.82 2.971 -5.488 1 98.44 108 GLU A N 1
ATOM 862 C CA . GLU A 1 108 ? -7.098 4.047 -4.82 1 98.44 108 GLU A CA 1
ATOM 863 C C . GLU A 1 108 ? -5.695 4.215 -5.398 1 98.44 108 GLU A C 1
ATOM 865 O O . GLU A 1 108 ? -4.906 3.268 -5.41 1 98.44 108 GLU A O 1
ATOM 870 N N . GLU A 1 109 ? -5.441 5.363 -5.922 1 98.69 109 GLU A N 1
ATOM 871 C CA . GLU A 1 109 ? -4.082 5.762 -6.281 1 98.69 109 GLU A CA 1
ATOM 872 C C . GLU A 1 109 ? -3.516 6.762 -5.273 1 98.69 109 GLU A C 1
ATOM 874 O O . GLU A 1 109 ? -4.148 7.777 -4.973 1 98.69 109 GLU A O 1
ATOM 879 N N . MET A 1 110 ? -2.373 6.449 -4.676 1 98.88 110 MET A N 1
ATOM 880 C CA . MET A 1 110 ? -1.706 7.34 -3.734 1 98.88 110 MET A CA 1
ATOM 881 C C . MET A 1 110 ? -0.552 8.078 -4.402 1 98.88 110 MET A C 1
ATOM 883 O O . MET A 1 110 ? 0.23 7.477 -5.141 1 98.88 110 MET A O 1
ATOM 887 N N . HIS A 1 111 ? -0.536 9.328 -4.199 1 98.94 111 HIS A N 1
ATOM 888 C CA . HIS A 1 111 ? 0.512 10.172 -4.758 1 98.94 111 HIS A CA 1
ATOM 889 C C . HIS A 1 111 ? 1.454 10.672 -3.668 1 98.94 111 HIS A C 1
ATOM 891 O O . HIS A 1 111 ? 1.021 11.344 -2.725 1 98.94 111 HIS A O 1
ATOM 897 N N . LEU A 1 112 ? 2.691 10.32 -3.797 1 98.94 112 LEU A N 1
ATOM 898 C CA . LEU A 1 112 ? 3.719 10.695 -2.83 1 98.94 112 LEU A CA 1
ATOM 899 C C . LEU A 1 112 ? 4.355 12.031 -3.199 1 98.94 112 LEU A C 1
ATOM 901 O O . LEU A 1 112 ? 4.852 12.195 -4.316 1 98.94 112 LEU A O 1
ATOM 905 N N . PHE A 1 113 ? 4.309 12.953 -2.285 1 98.94 113 PHE A N 1
ATOM 906 C CA . PHE A 1 113 ? 4.887 14.281 -2.488 1 98.94 113 PHE A CA 1
ATOM 907 C C . PHE A 1 113 ? 6.07 14.5 -1.559 1 98.94 113 PHE A C 1
ATOM 909 O O . PHE A 1 113 ? 6.031 14.117 -0.388 1 98.94 113 PHE A O 1
ATOM 916 N N . LEU A 1 114 ? 7.117 15.062 -2.086 1 98.88 114 LEU A N 1
ATOM 917 C CA . LEU A 1 114 ? 8.234 15.594 -1.312 1 98.88 114 LEU A CA 1
ATOM 918 C C . LEU A 1 114 ? 8.016 17.062 -0.976 1 98.88 114 LEU A C 1
ATOM 920 O O . LEU A 1 114 ? 7.852 17.891 -1.874 1 98.88 114 LEU A O 1
ATOM 924 N N . ALA A 1 115 ? 7.895 17.344 0.249 1 98.94 115 ALA A N 1
ATOM 925 C CA . ALA A 1 115 ? 7.672 18.719 0.718 1 98.94 115 ALA A CA 1
ATOM 926 C C . ALA A 1 115 ? 8.93 19.281 1.363 1 98.94 115 ALA A C 1
ATOM 928 O O . ALA A 1 115 ? 9.5 18.672 2.273 1 98.94 115 ALA A O 1
ATOM 929 N N . GLN A 1 116 ? 9.352 20.422 0.937 1 98.69 116 GLN A N 1
ATOM 930 C CA . GLN A 1 116 ? 10.555 21.078 1.46 1 98.69 116 GLN A CA 1
ATOM 931 C C . GLN A 1 116 ? 10.297 22.562 1.736 1 98.69 116 GLN A C 1
ATOM 933 O O . GLN A 1 116 ? 9.273 23.109 1.332 1 98.69 116 GLN A O 1
ATOM 938 N N . GLY A 1 117 ? 11.312 23.234 2.479 1 98.56 117 GLY A N 1
ATOM 939 C CA . GLY A 1 117 ? 11.102 24.625 2.881 1 98.56 117 GLY A CA 1
ATOM 940 C C . GLY A 1 117 ? 9.914 24.797 3.809 1 98.56 117 GLY A C 1
ATOM 941 O O . GLY A 1 117 ? 9.039 25.625 3.562 1 98.56 117 GLY A O 1
ATOM 942 N N . LEU A 1 118 ? 9.852 24.031 4.852 1 98.69 118 LEU A N 1
ATOM 943 C CA . LEU A 1 118 ? 8.703 23.938 5.746 1 98.69 118 LEU A CA 1
ATOM 944 C C . LEU A 1 118 ? 8.68 25.125 6.719 1 98.69 118 LEU A C 1
ATOM 946 O O . LEU A 1 118 ? 9.719 25.484 7.277 1 98.69 118 LEU A O 1
ATOM 950 N N . LYS A 1 119 ? 7.5 25.672 6.875 1 98.5 119 LYS A N 1
ATOM 951 C CA . LYS A 1 119 ? 7.219 26.688 7.883 1 98.5 119 LYS A CA 1
ATOM 952 C C . LYS A 1 119 ? 6.062 26.266 8.789 1 98.5 119 LYS A C 1
ATOM 954 O O . LYS A 1 119 ? 4.965 25.984 8.305 1 98.5 119 LYS A O 1
ATOM 959 N N . TYR A 1 120 ? 6.328 26.266 10.055 1 98.19 120 TYR A N 1
ATOM 960 C CA . TYR A 1 120 ? 5.289 25.844 10.992 1 98.19 120 TYR A CA 1
ATOM 961 C C . TYR A 1 120 ? 4.223 26.922 11.141 1 98.19 120 TYR A C 1
ATOM 963 O O . TYR A 1 120 ? 4.535 28.094 11.367 1 98.19 120 TYR A O 1
ATOM 971 N N . VAL A 1 121 ? 2.93 26.578 11.016 1 98.44 121 VAL A N 1
ATOM 972 C CA . VAL A 1 121 ? 1.83 27.531 11.109 1 98.44 121 VAL A CA 1
ATOM 973 C C . VAL A 1 121 ? 0.782 27.016 12.094 1 98.44 121 VAL A C 1
ATOM 975 O O . VAL A 1 121 ? -0.205 27.688 12.375 1 98.44 121 VAL A O 1
ATOM 978 N N . GLY A 1 122 ? 0.942 25.812 12.656 1 97.5 122 GLY A N 1
ATOM 979 C CA . GLY A 1 122 ? 0.016 25.234 13.609 1 97.5 122 GLY A CA 1
ATOM 980 C C . GLY A 1 122 ? -0.844 24.125 13.023 1 97.5 122 GLY A C 1
ATOM 981 O O . GLY A 1 122 ? -1.437 24.297 11.953 1 97.5 122 GLY A O 1
ATOM 982 N N . ALA A 1 123 ? -0.827 23 13.641 1 96.62 123 ALA A N 1
ATOM 983 C CA . ALA A 1 123 ? -1.619 21.859 13.195 1 96.62 123 ALA A CA 1
ATOM 984 C C . ALA A 1 123 ? -3.078 22 13.617 1 96.62 123 ALA A C 1
ATOM 986 O O . ALA A 1 123 ? -3.373 22.609 14.648 1 96.62 123 ALA A O 1
ATOM 987 N N . ARG A 1 124 ? -3.975 21.516 12.836 1 96.31 124 ARG A N 1
ATOM 988 C CA . ARG A 1 124 ? -5.406 21.516 13.125 1 96.31 124 ARG A CA 1
ATOM 989 C C . ARG A 1 124 ? -6.062 20.219 12.664 1 96.31 124 ARG A C 1
ATOM 991 O O . ARG A 1 124 ? -6.984 20.25 11.844 1 96.31 124 ARG A O 1
ATOM 998 N N . PRO A 1 125 ? -5.598 19.125 13.242 1 96.44 125 PRO A N 1
ATOM 999 C CA . PRO A 1 125 ? -6.223 17.859 12.836 1 96.44 125 PRO A CA 1
ATOM 1000 C C . PRO A 1 125 ? -7.703 17.797 13.195 1 96.44 125 PRO A C 1
ATOM 1002 O O . PRO A 1 125 ? -8.156 18.5 14.102 1 96.44 125 PRO A O 1
ATOM 1005 N N . GLU A 1 126 ? -8.484 17.031 12.453 1 94.88 126 GLU A N 1
ATOM 1006 C CA . GLU A 1 126 ? -9.875 16.781 12.82 1 94.88 126 GLU A CA 1
ATOM 1007 C C . GLU A 1 126 ? -9.977 16.062 14.164 1 94.88 126 GLU A C 1
ATOM 1009 O O . GLU A 1 126 ? -9.039 15.375 14.578 1 94.88 126 GLU A O 1
ATOM 1014 N N . PRO A 1 127 ? -11.078 16.188 14.789 1 94.75 127 PRO A N 1
ATOM 1015 C CA . PRO A 1 127 ? -11.227 15.57 16.109 1 94.75 127 PRO A CA 1
ATOM 1016 C C . PRO A 1 127 ? -11.023 14.055 16.094 1 94.75 127 PRO A C 1
ATOM 1018 O O . PRO A 1 127 ? -10.609 13.469 17.094 1 94.75 127 PRO A O 1
ATOM 1021 N N . TYR A 1 128 ? -11.273 13.445 14.977 1 94.56 128 TYR A N 1
ATOM 1022 C CA . TYR A 1 128 ? -11.188 11.992 14.898 1 94.56 128 TYR A CA 1
ATOM 1023 C C . TYR A 1 128 ? -9.781 11.547 14.523 1 94.56 128 TYR A C 1
ATOM 1025 O O . TYR A 1 128 ? -9.492 10.352 14.5 1 94.56 128 TYR A O 1
ATOM 1033 N N . GLU A 1 129 ? -8.953 12.492 14.188 1 96.88 129 GLU A N 1
ATOM 1034 C CA . GLU A 1 129 ? -7.555 12.203 13.891 1 96.88 129 GLU A CA 1
ATOM 1035 C C . GLU A 1 129 ? -6.688 12.328 15.141 1 96.88 129 GLU A C 1
ATOM 1037 O O . GLU A 1 129 ? -6.312 13.438 15.531 1 96.88 129 GLU A O 1
ATOM 1042 N N . ILE A 1 130 ? -6.324 11.188 15.703 1 97.56 130 ILE A N 1
ATOM 1043 C CA . ILE A 1 130 ? -5.426 11.18 16.859 1 97.56 130 ILE A CA 1
ATOM 1044 C C . ILE A 1 130 ? -3.986 10.992 16.391 1 97.56 130 ILE A C 1
ATOM 1046 O O . ILE A 1 130 ? -3.537 9.859 16.172 1 97.56 130 ILE A O 1
ATOM 1050 N N . ILE A 1 131 ? -3.322 12.055 16.281 1 97.75 131 ILE A N 1
ATOM 1051 C CA . ILE A 1 131 ? -2.025 12.109 15.625 1 97.75 131 ILE A CA 1
ATOM 1052 C C . ILE A 1 131 ? -1.016 12.828 16.516 1 97.75 131 ILE A C 1
ATOM 1054 O O . ILE A 1 131 ? -1.354 13.812 17.188 1 97.75 131 ILE A O 1
ATOM 1058 N N . GLU A 1 132 ? 0.162 12.336 16.594 1 97.62 132 GLU A N 1
ATOM 1059 C CA . GLU A 1 132 ? 1.312 12.961 17.234 1 97.62 132 GLU A CA 1
ATOM 1060 C C . GLU A 1 132 ? 2.492 13.07 16.266 1 97.62 132 GLU A C 1
ATOM 1062 O O . GLU A 1 132 ? 3.131 12.062 15.945 1 97.62 132 GLU A O 1
ATOM 1067 N N . PRO A 1 133 ? 2.848 14.281 15.852 1 98.31 133 PRO A N 1
ATOM 1068 C CA . PRO A 1 133 ? 4.004 14.422 14.961 1 98.31 133 PRO A CA 1
ATOM 1069 C C . PRO A 1 133 ? 5.328 14.148 15.672 1 98.31 133 PRO A C 1
ATOM 1071 O O . PRO A 1 133 ? 5.48 14.469 16.859 1 98.31 133 PRO A O 1
ATOM 1074 N N . ILE A 1 134 ? 6.297 13.594 14.992 1 98.38 134 ILE A N 1
ATOM 1075 C CA . ILE A 1 134 ? 7.637 13.344 15.516 1 98.38 134 ILE A CA 1
ATOM 1076 C C . ILE A 1 134 ? 8.68 13.648 14.438 1 98.38 134 ILE A C 1
ATOM 1078 O O . ILE A 1 134 ? 8.453 13.367 13.258 1 98.38 134 ILE A O 1
ATOM 1082 N N . LYS A 1 135 ? 9.711 14.297 14.82 1 98.56 135 LYS A N 1
ATOM 1083 C CA . LYS A 1 135 ? 10.859 14.477 13.945 1 98.56 135 LYS A CA 1
ATOM 1084 C C . LYS A 1 135 ? 11.812 13.289 14.023 1 98.56 135 LYS A C 1
ATOM 1086 O O . LYS A 1 135 ? 12.109 12.797 15.117 1 98.56 135 LYS A O 1
ATOM 1091 N N . VAL A 1 136 ? 12.219 12.781 12.898 1 98.69 136 VAL A N 1
ATOM 1092 C CA . VAL A 1 136 ? 13.07 11.594 12.875 1 98.69 136 VAL A CA 1
ATOM 1093 C C . VAL A 1 136 ? 14.109 11.719 11.766 1 98.69 136 VAL A C 1
ATOM 1095 O O . VAL A 1 136 ? 13.797 12.195 10.672 1 98.69 136 VAL A O 1
ATOM 1098 N N . LYS A 1 137 ? 15.359 11.383 12.062 1 98.62 137 LYS A N 1
ATOM 1099 C CA . LYS A 1 137 ? 16.375 11.297 11.008 1 98.62 137 LYS A CA 1
ATOM 1100 C C . LYS A 1 137 ? 16.047 10.172 10.031 1 98.62 137 LYS A C 1
ATOM 1102 O O . LYS A 1 137 ? 15.531 9.125 10.43 1 98.62 137 LYS A O 1
ATOM 1107 N N . VAL A 1 138 ? 16.422 10.336 8.758 1 98.62 138 VAL A N 1
ATOM 1108 C CA . VAL A 1 138 ? 16.125 9.367 7.715 1 98.62 138 VAL A CA 1
ATOM 1109 C C . VAL A 1 138 ? 16.75 8.016 8.07 1 98.62 138 VAL A C 1
ATOM 1111 O O . VAL A 1 138 ? 16.109 6.973 7.93 1 98.62 138 VAL A O 1
ATOM 1114 N N . ASN A 1 139 ? 17.953 8.039 8.57 1 98.25 139 ASN A N 1
ATOM 1115 C CA . ASN A 1 139 ? 18.625 6.801 8.945 1 98.25 139 ASN A CA 1
ATOM 1116 C C . ASN A 1 139 ? 17.891 6.09 10.086 1 98.25 139 ASN A C 1
ATOM 1118 O O . ASN A 1 139 ? 17.828 4.859 10.109 1 98.25 139 ASN A O 1
ATOM 1122 N N . GLU A 1 140 ? 17.422 6.836 11.047 1 98.69 140 GLU A N 1
ATOM 1123 C CA . GLU A 1 140 ? 16.656 6.242 12.133 1 98.69 140 GLU A CA 1
ATOM 1124 C C . GLU A 1 140 ? 15.336 5.664 11.617 1 98.69 140 GLU A C 1
ATOM 1126 O O . GLU A 1 140 ? 14.914 4.594 12.055 1 98.69 140 GLU A O 1
ATOM 1131 N N . ALA A 1 141 ? 14.672 6.355 10.688 1 98.81 141 ALA A N 1
ATOM 1132 C CA . ALA A 1 141 ? 13.445 5.84 10.086 1 98.81 141 ALA A CA 1
ATOM 1133 C C . ALA A 1 141 ? 13.695 4.512 9.383 1 98.81 141 ALA A C 1
ATOM 1135 O O . ALA A 1 141 ? 12.875 3.592 9.469 1 98.81 141 ALA A O 1
ATOM 1136 N N . LEU A 1 142 ? 14.828 4.422 8.688 1 98.62 142 LEU A N 1
ATOM 1137 C CA . LEU A 1 142 ? 15.211 3.168 8.047 1 98.62 142 LEU A CA 1
ATOM 1138 C C . LEU A 1 142 ? 15.367 2.057 9.078 1 98.62 142 LEU A C 1
ATOM 1140 O O . LEU A 1 142 ? 14.891 0.938 8.867 1 98.62 142 LEU A O 1
ATOM 1144 N N . SER A 1 143 ? 16.031 2.385 10.211 1 98.69 143 SER A N 1
ATOM 1145 C CA . SER A 1 143 ? 16.219 1.416 11.289 1 98.69 143 SER A CA 1
ATOM 1146 C C . SER A 1 143 ? 14.875 0.979 11.875 1 98.69 143 SER A C 1
ATOM 1148 O O . SER A 1 143 ? 14.711 -0.178 12.273 1 98.69 143 SER A O 1
ATOM 1150 N N . MET A 1 144 ? 13.953 1.879 11.969 1 98.88 144 MET A N 1
ATOM 1151 C CA . MET A 1 144 ? 12.625 1.574 12.492 1 98.88 144 MET A CA 1
ATOM 1152 C C . MET A 1 144 ? 11.891 0.589 11.586 1 98.88 144 MET A C 1
ATOM 1154 O O . MET A 1 144 ? 11.133 -0.257 12.062 1 98.88 144 MET A O 1
ATOM 1158 N N . ILE A 1 145 ? 12.086 0.716 10.203 1 98.88 145 ILE A N 1
ATOM 1159 C CA . ILE A 1 145 ? 11.523 -0.272 9.289 1 98.88 145 ILE A CA 1
ATOM 1160 C C . ILE A 1 145 ? 12.141 -1.642 9.57 1 98.88 145 ILE A C 1
ATOM 1162 O O . ILE A 1 145 ? 11.422 -2.643 9.656 1 98.88 145 ILE A O 1
ATOM 1166 N N . GLU A 1 146 ? 13.43 -1.684 9.75 1 98.12 146 GLU A N 1
ATOM 1167 C CA . GLU A 1 146 ? 14.148 -2.93 9.992 1 98.12 146 GLU A CA 1
ATOM 1168 C C . GLU A 1 146 ? 13.68 -3.598 11.281 1 98.12 146 GLU A C 1
ATOM 1170 O O . GLU A 1 146 ? 13.617 -4.828 11.359 1 98.12 146 GLU A O 1
ATOM 1175 N N . ARG A 1 147 ? 13.352 -2.77 12.227 1 98.5 147 ARG A N 1
ATOM 1176 C CA . ARG A 1 147 ? 12.875 -3.281 13.508 1 98.5 147 ARG A CA 1
ATOM 1177 C C . ARG A 1 147 ? 11.375 -3.551 13.469 1 98.5 147 ARG A C 1
ATOM 1179 O O . ARG A 1 147 ? 10.766 -3.838 14.5 1 98.5 147 ARG A O 1
ATOM 1186 N N . LYS A 1 148 ? 10.797 -3.396 12.305 1 98.38 148 LYS A N 1
ATOM 1187 C CA . LYS A 1 148 ? 9.383 -3.684 12.062 1 98.38 148 LYS A CA 1
ATOM 1188 C C . LYS A 1 148 ? 8.484 -2.783 12.898 1 98.38 148 LYS A C 1
ATOM 1190 O O . LYS A 1 148 ? 7.363 -3.162 13.242 1 98.38 148 LYS A O 1
ATOM 1195 N N . GLU A 1 149 ? 8.984 -1.578 13.281 1 98.81 149 GLU A N 1
ATOM 1196 C CA . GLU A 1 149 ? 8.219 -0.58 14.016 1 98.81 149 GLU A CA 1
ATOM 1197 C C . GLU A 1 149 ? 7.336 0.238 13.078 1 98.81 149 GLU A C 1
ATOM 1199 O O . GLU A 1 149 ? 6.27 0.717 13.477 1 98.81 149 GLU A O 1
ATOM 1204 N N . ILE A 1 150 ? 7.82 0.473 11.859 1 98.94 150 ILE A N 1
ATOM 1205 C CA . ILE A 1 150 ? 7.027 1.122 10.82 1 98.94 150 ILE A CA 1
ATOM 1206 C C . ILE A 1 150 ? 6.383 0.065 9.93 1 98.94 150 ILE A C 1
ATOM 1208 O O . ILE A 1 150 ? 7.078 -0.709 9.266 1 98.94 150 ILE A O 1
ATOM 1212 N N . VAL A 1 151 ? 5.055 0.086 9.906 1 98.94 151 VAL A N 1
ATOM 1213 C CA . VAL A 1 151 ? 4.332 -1.009 9.258 1 98.94 151 VAL A CA 1
ATOM 1214 C C . VAL A 1 151 ? 3.309 -0.447 8.281 1 98.94 151 VAL A C 1
ATOM 1216 O O . VAL A 1 151 ? 2.371 -1.146 7.883 1 98.94 151 VAL A O 1
ATOM 1219 N N . ASP A 1 152 ? 3.348 0.795 7.949 1 98.94 152 ASP A N 1
ATOM 1220 C CA . ASP A 1 152 ? 2.496 1.46 6.969 1 98.94 152 ASP A CA 1
ATOM 1221 C C . ASP A 1 152 ? 3.17 1.503 5.598 1 98.94 152 ASP A C 1
ATOM 1223 O O . ASP A 1 152 ? 4.254 2.07 5.449 1 98.94 152 ASP A O 1
ATOM 1227 N N . ALA A 1 153 ? 2.502 1.031 4.609 1 98.94 153 ALA A N 1
ATOM 1228 C CA . ALA A 1 153 ? 3.104 0.829 3.295 1 98.94 153 ALA A CA 1
ATOM 1229 C C . ALA A 1 153 ? 3.588 2.15 2.705 1 98.94 153 ALA A C 1
ATOM 1231 O O . ALA A 1 153 ? 4.734 2.258 2.264 1 98.94 153 ALA A O 1
ATOM 1232 N N . LYS A 1 154 ? 2.691 3.141 2.625 1 98.94 154 LYS A N 1
ATOM 1233 C CA . LYS A 1 154 ? 3.09 4.406 2.016 1 98.94 154 LYS A CA 1
ATOM 1234 C C . LYS A 1 154 ? 4.297 5.008 2.729 1 98.94 154 LYS A C 1
ATOM 1236 O O . LYS A 1 154 ? 5.145 5.641 2.098 1 98.94 154 LYS A O 1
ATOM 1241 N N . THR A 1 155 ? 4.363 4.844 4.055 1 99 155 THR A N 1
ATOM 1242 C CA . THR A 1 155 ? 5.469 5.359 4.852 1 99 155 THR A CA 1
ATOM 1243 C C . THR A 1 155 ? 6.766 4.625 4.516 1 99 155 THR A C 1
ATOM 1245 O O . THR A 1 155 ? 7.809 5.25 4.332 1 99 155 THR A O 1
ATOM 1248 N N . ILE A 1 156 ? 6.676 3.299 4.41 1 99 156 ILE A N 1
ATOM 1249 C CA . ILE A 1 156 ? 7.836 2.488 4.059 1 99 156 ILE A CA 1
ATOM 1250 C C . ILE A 1 156 ? 8.359 2.906 2.688 1 99 156 ILE A C 1
ATOM 1252 O O . ILE A 1 156 ? 9.562 3.121 2.516 1 99 156 ILE A O 1
ATOM 1256 N N . ILE A 1 157 ? 7.469 3.102 1.729 1 98.94 157 ILE A N 1
ATOM 1257 C CA . ILE A 1 157 ? 7.844 3.527 0.385 1 98.94 157 ILE A CA 1
ATOM 1258 C C . ILE A 1 157 ? 8.531 4.891 0.448 1 98.94 157 ILE A C 1
ATOM 1260 O O . ILE A 1 157 ? 9.586 5.09 -0.154 1 98.94 157 ILE A O 1
ATOM 1264 N N . GLY A 1 158 ? 7.902 5.832 1.142 1 98.94 158 GLY A N 1
ATOM 1265 C CA . GLY A 1 158 ? 8.469 7.168 1.25 1 98.94 158 GLY A CA 1
ATOM 1266 C C . GLY A 1 158 ? 9.859 7.18 1.846 1 98.94 158 GLY A C 1
ATOM 1267 O O . GLY A 1 158 ? 10.75 7.867 1.342 1 98.94 158 GLY A O 1
ATOM 1268 N N . ILE A 1 159 ? 10.078 6.406 2.928 1 98.88 159 ILE A N 1
ATOM 1269 C CA . ILE A 1 159 ? 11.359 6.375 3.623 1 98.88 159 ILE A CA 1
ATOM 1270 C C . ILE A 1 159 ? 12.422 5.738 2.725 1 98.88 159 ILE A C 1
ATOM 1272 O O . ILE A 1 159 ? 13.539 6.246 2.619 1 98.88 159 ILE A O 1
ATOM 1276 N N . TYR A 1 160 ? 12.062 4.582 2.094 1 98.81 160 TYR A N 1
ATOM 1277 C CA . TYR A 1 160 ? 13.008 3.977 1.163 1 98.81 160 TYR A CA 1
ATOM 1278 C C . TYR A 1 160 ? 13.367 4.945 0.042 1 98.81 160 TYR A C 1
ATOM 1280 O O . TYR A 1 160 ? 14.531 5.059 -0.339 1 98.81 160 TYR A O 1
ATOM 1288 N N . PHE A 1 161 ? 12.391 5.656 -0.522 1 98.75 161 PHE A N 1
ATOM 1289 C CA . PHE A 1 161 ? 12.602 6.617 -1.598 1 98.75 161 PHE A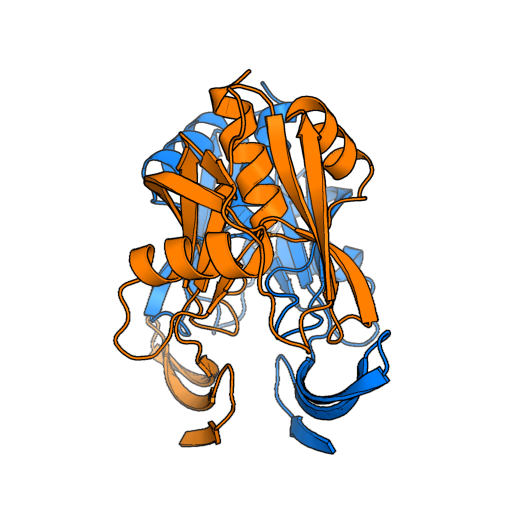 CA 1
ATOM 1290 C C . PHE A 1 161 ? 13.594 7.695 -1.173 1 98.75 161 PHE A C 1
ATOM 1292 O O . PHE A 1 161 ? 14.602 7.918 -1.846 1 98.75 161 PHE A O 1
ATOM 1299 N N . ILE A 1 162 ? 13.289 8.352 -0.012 1 98.56 162 ILE A N 1
ATOM 1300 C CA . ILE A 1 162 ? 14.094 9.5 0.382 1 98.56 162 ILE A CA 1
ATOM 1301 C C . ILE A 1 162 ? 15.484 9.039 0.806 1 98.56 162 ILE A C 1
ATOM 1303 O O . ILE A 1 162 ? 16.469 9.742 0.596 1 98.56 162 ILE A O 1
ATOM 1307 N N . SER A 1 163 ? 15.586 7.824 1.406 1 97.94 163 SER A N 1
ATOM 1308 C CA . SER A 1 163 ? 16.875 7.305 1.825 1 97.94 163 SER A CA 1
ATOM 1309 C C . SER A 1 163 ? 17.828 7.168 0.641 1 97.94 163 SER A C 1
ATOM 1311 O O . SER A 1 163 ? 19.047 7.332 0.789 1 97.94 163 SER A O 1
ATOM 1313 N N . ARG A 1 164 ? 17.359 6.883 -0.555 1 95.5 164 ARG A N 1
ATOM 1314 C CA . ARG A 1 164 ? 18.172 6.723 -1.757 1 95.5 164 ARG A CA 1
ATOM 1315 C C . ARG A 1 164 ? 18.672 8.07 -2.26 1 95.5 164 ARG A C 1
ATOM 1317 O O . ARG A 1 164 ? 19.656 8.133 -3.01 1 95.5 164 ARG A O 1
ATOM 1324 N N . ARG A 1 165 ? 17.984 9.07 -1.854 1 92.06 165 ARG A N 1
ATOM 1325 C CA . ARG A 1 165 ? 18.359 10.406 -2.312 1 92.06 165 ARG A CA 1
ATOM 1326 C C . ARG A 1 165 ? 19.344 11.07 -1.347 1 92.06 165 ARG A C 1
ATOM 1328 O O . ARG A 1 165 ? 20.062 11.984 -1.726 1 92.06 165 ARG A O 1
ATOM 1335 N N . VAL A 1 166 ? 19.266 10.688 -0.09 1 86.75 166 VAL A N 1
ATOM 1336 C CA . VAL A 1 166 ? 20.078 11.328 0.943 1 86.75 166 VAL A CA 1
ATOM 1337 C C . VAL A 1 166 ? 21.344 10.508 1.178 1 86.75 166 VAL A C 1
ATOM 1339 O O . VAL A 1 166 ? 22.359 11.039 1.657 1 86.75 166 VAL A O 1
ATOM 1342 N N . MET A 1 167 ? 21.281 9.195 0.962 1 75.62 167 MET A N 1
ATOM 1343 C CA . MET A 1 167 ? 22.453 8.367 1.196 1 75.62 167 MET A CA 1
ATOM 1344 C C . MET A 1 167 ? 23.172 8.07 -0.113 1 75.62 167 MET A C 1
ATOM 1346 O O . MET A 1 167 ? 22.547 7.941 -1.162 1 75.62 167 MET A O 1
ATOM 1350 N N . MET B 1 1 ? -21.797 -3.789 12.008 1 93.12 1 MET B N 1
ATOM 1351 C CA . MET B 1 1 ? -22.75 -4.438 11.109 1 93.12 1 MET B CA 1
ATOM 1352 C C . MET B 1 1 ? -22.094 -4.824 9.797 1 93.12 1 MET B C 1
ATOM 1354 O O . MET B 1 1 ? -21.344 -4.039 9.219 1 93.12 1 MET B O 1
ATOM 1358 N N . LYS B 1 2 ? -22.375 -6.031 9.406 1 94.56 2 LYS B N 1
ATOM 1359 C CA . LYS B 1 2 ? -21.844 -6.496 8.125 1 94.56 2 LYS B CA 1
ATOM 1360 C C . LYS B 1 2 ? -22.688 -5.98 6.965 1 94.56 2 LYS B C 1
ATOM 1362 O O . LYS B 1 2 ? -23.906 -6.219 6.918 1 94.56 2 LYS B O 1
ATOM 1367 N N . ILE B 1 3 ? -22.109 -5.305 6.031 1 95.56 3 ILE B N 1
ATOM 1368 C CA . ILE B 1 3 ? -22.797 -4.691 4.902 1 95.56 3 ILE B CA 1
ATOM 1369 C C . ILE B 1 3 ? -22.703 -5.605 3.682 1 95.56 3 ILE B C 1
ATOM 1371 O O . ILE B 1 3 ? -23.641 -5.684 2.889 1 95.56 3 ILE B O 1
ATOM 1375 N N . TYR B 1 4 ? -21.625 -6.23 3.568 1 96.56 4 TYR B N 1
ATOM 1376 C CA . TYR B 1 4 ? -21.344 -7.016 2.375 1 96.56 4 TYR B CA 1
ATOM 1377 C C . TYR B 1 4 ? -20.375 -8.156 2.688 1 96.56 4 TYR B C 1
ATOM 1379 O O . TYR B 1 4 ? -19.422 -7.973 3.443 1 96.56 4 TYR B O 1
ATOM 1387 N N . HIS B 1 5 ? -20.609 -9.383 2.186 1 96.81 5 HIS B N 1
ATOM 1388 C CA . HIS B 1 5 ? -19.734 -10.547 2.232 1 96.81 5 HIS B CA 1
ATOM 1389 C C . HIS B 1 5 ? -19.234 -10.914 0.839 1 96.81 5 HIS B C 1
ATOM 1391 O O . HIS B 1 5 ? -20 -11.43 0.019 1 96.81 5 HIS B O 1
ATOM 1397 N N . GLY B 1 6 ? -17.938 -10.68 0.691 1 94.56 6 GLY B N 1
ATOM 1398 C CA . GLY B 1 6 ? -17.391 -10.914 -0.642 1 94.56 6 GLY B CA 1
ATOM 1399 C C . GLY B 1 6 ? -16.406 -12.055 -0.695 1 94.56 6 GLY B C 1
ATOM 1400 O O . GLY B 1 6 ? -16.25 -12.797 0.277 1 94.56 6 GLY B O 1
ATOM 1401 N N . ARG B 1 7 ? -15.859 -12.297 -1.922 1 90.25 7 ARG B N 1
ATOM 1402 C CA . ARG B 1 7 ? -14.891 -13.367 -2.152 1 90.25 7 ARG B CA 1
ATOM 1403 C C . ARG B 1 7 ? -13.562 -13.047 -1.484 1 90.25 7 ARG B C 1
ATOM 1405 O O . ARG B 1 7 ? -12.969 -13.906 -0.833 1 90.25 7 ARG B O 1
ATOM 1412 N N . LYS B 1 8 ? -13.148 -11.773 -1.602 1 90.94 8 LYS B N 1
ATOM 1413 C CA . LYS B 1 8 ? -11.82 -11.398 -1.133 1 90.94 8 LYS B CA 1
ATOM 1414 C C . LYS B 1 8 ? -11.898 -10.641 0.189 1 90.94 8 LYS B C 1
ATOM 1416 O O . LYS B 1 8 ? -10.93 -10.609 0.952 1 90.94 8 LYS B O 1
ATOM 1421 N N . PHE B 1 9 ? -13.039 -9.984 0.402 1 97 9 PHE B N 1
ATOM 1422 C CA . PHE B 1 9 ? -13.172 -9.141 1.583 1 97 9 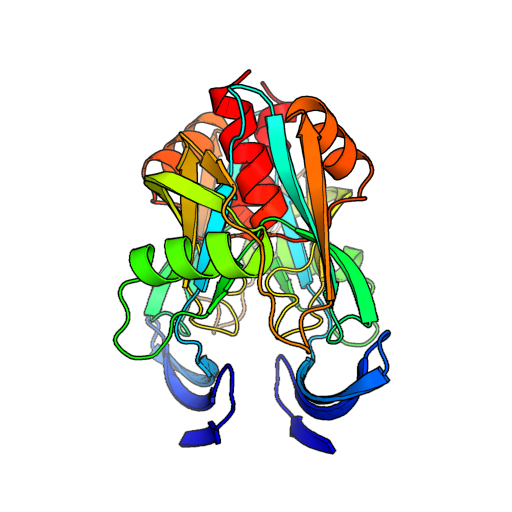PHE B CA 1
ATOM 1423 C C . PHE B 1 9 ? -14.633 -8.992 1.978 1 97 9 PHE B C 1
ATOM 1425 O O . PHE B 1 9 ? -15.531 -9.32 1.199 1 97 9 PHE B O 1
ATOM 1432 N N . ASP B 1 10 ? -14.812 -8.555 3.188 1 97.94 10 ASP B N 1
ATOM 1433 C CA . ASP B 1 10 ? -16.109 -8.102 3.68 1 97.94 10 ASP B CA 1
ATOM 1434 C C . ASP B 1 10 ? -16.109 -6.598 3.918 1 97.94 10 ASP B C 1
ATOM 1436 O O . ASP B 1 10 ? -15.055 -5.98 4.051 1 97.94 10 ASP B O 1
ATOM 1440 N N . LEU B 1 11 ? -17.234 -5.988 3.863 1 98.44 11 LEU B N 1
ATOM 1441 C CA . LEU B 1 11 ? -17.406 -4.609 4.309 1 98.44 11 LEU B CA 1
ATOM 1442 C C . LEU B 1 11 ? -18.25 -4.559 5.582 1 98.44 11 LEU B C 1
ATOM 1444 O O . LEU B 1 11 ? -19.359 -5.09 5.625 1 98.44 11 LEU B O 1
ATOM 1448 N N . GLU B 1 12 ? -17.688 -3.969 6.578 1 98.19 12 GLU B N 1
ATOM 1449 C CA . GLU B 1 12 ? -18.391 -3.787 7.848 1 98.19 12 GLU B CA 1
ATOM 1450 C C . GLU B 1 12 ? -18.438 -2.316 8.25 1 98.19 12 GLU B C 1
ATOM 1452 O O . GLU B 1 12 ? -17.516 -1.556 7.938 1 98.19 12 GLU B O 1
ATOM 1457 N N . VAL B 1 13 ? -19.484 -1.888 8.883 1 97.56 13 VAL B N 1
ATOM 1458 C CA . VAL B 1 13 ? -19.625 -0.57 9.492 1 97.56 13 VAL B CA 1
ATOM 1459 C C . VAL B 1 13 ? -19.875 -0.717 10.992 1 97.56 13 VAL B C 1
ATOM 1461 O O . VAL B 1 13 ? -20.781 -1.451 11.406 1 97.56 13 VAL B O 1
ATOM 1464 N N . GLU B 1 14 ? -19.047 -0.071 11.727 1 96.06 14 GLU B N 1
ATOM 1465 C CA . GLU B 1 14 ? -19.141 -0.204 13.172 1 96.06 14 GLU B CA 1
ATOM 1466 C C . GLU B 1 14 ? -19 1.15 13.859 1 96.06 14 GLU B C 1
ATOM 1468 O O . GLU B 1 14 ? -18.25 2.012 13.398 1 96.06 14 GLU B O 1
ATOM 1473 N N . LYS B 1 15 ? -19.75 1.31 14.953 1 96.56 15 LYS B N 1
ATOM 1474 C CA . LYS B 1 15 ? -19.516 2.457 15.828 1 96.56 15 LYS B CA 1
ATOM 1475 C C . LYS B 1 15 ? -18.328 2.207 16.75 1 96.56 15 LYS B C 1
ATOM 1477 O O . LYS B 1 15 ? -18.266 1.178 17.422 1 96.56 15 LYS B O 1
ATOM 1482 N N . VAL B 1 16 ? -17.422 3.078 16.719 1 96.81 16 VAL B N 1
ATOM 1483 C CA . VAL B 1 16 ? -16.234 2.895 17.562 1 96.81 16 VAL B CA 1
ATOM 1484 C C . VAL B 1 16 ? -16 4.145 18.406 1 96.81 16 VAL B C 1
ATOM 1486 O O . VAL B 1 16 ? -16.469 5.23 18.062 1 96.81 16 VAL B O 1
ATOM 1489 N N . THR B 1 17 ? -15.375 3.945 19.547 1 97.62 17 THR B N 1
ATOM 1490 C CA . THR B 1 17 ? -14.867 5.039 20.375 1 97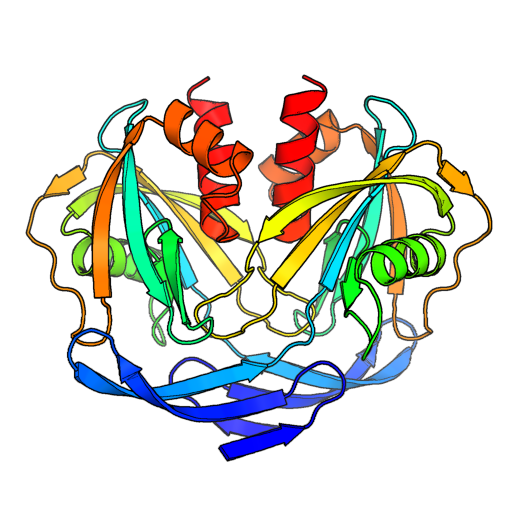.62 17 THR B CA 1
ATOM 1491 C C . THR B 1 17 ? -13.352 5.145 20.25 1 97.62 17 THR B C 1
ATOM 1493 O O . THR B 1 17 ? -12.633 4.176 20.516 1 97.62 17 THR B O 1
ATOM 1496 N N . LEU B 1 18 ? -12.906 6.273 19.844 1 97.75 18 LEU B N 1
ATOM 1497 C CA . LEU B 1 18 ? -11.477 6.508 19.688 1 97.75 18 LEU B CA 1
ATOM 1498 C C . LEU B 1 18 ? -10.812 6.723 21.047 1 97.75 18 LEU B C 1
ATOM 1500 O O . LEU B 1 18 ? -11.492 6.914 22.062 1 97.75 18 LEU B O 1
ATOM 1504 N N . PRO B 1 19 ? -9.508 6.629 21.094 1 97.19 19 PRO B N 1
ATOM 1505 C CA . PRO B 1 19 ? -8.797 6.762 22.359 1 97.19 19 PRO B CA 1
ATOM 1506 C C . PRO B 1 19 ? -9.102 8.078 23.078 1 97.19 19 PRO B C 1
ATOM 1508 O O . PRO B 1 19 ? -9.039 8.148 24.312 1 97.19 19 PRO B O 1
ATOM 1511 N N . ASN B 1 20 ? -9.469 9.094 22.406 1 96.69 20 ASN B N 1
ATOM 1512 C CA . ASN B 1 20 ? -9.742 10.391 23 1 96.69 20 ASN B CA 1
ATOM 1513 C C . ASN B 1 20 ? -11.219 10.531 23.391 1 96.69 20 ASN B C 1
ATOM 1515 O O . ASN B 1 20 ? -11.672 11.617 23.75 1 96.69 20 ASN B O 1
ATOM 1519 N N . GLY B 1 21 ? -11.984 9.5 23.109 1 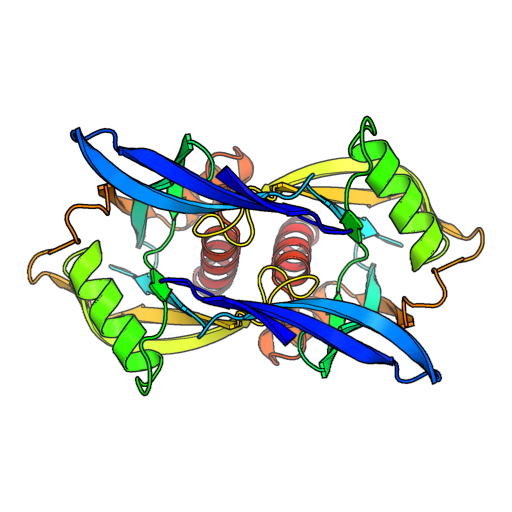97.38 21 GLY B N 1
ATOM 1520 C CA . GLY B 1 21 ? -13.375 9.477 23.531 1 97.38 21 GLY B CA 1
ATOM 1521 C C . GLY B 1 21 ? -14.336 9.82 22.406 1 97.38 21 GLY B C 1
ATOM 1522 O O . GLY B 1 21 ? -15.555 9.664 22.547 1 97.38 21 GLY B O 1
ATOM 1523 N N . VAL B 1 22 ? -13.852 10.32 21.297 1 96.69 22 VAL B N 1
ATOM 1524 C CA . VAL B 1 22 ? -14.703 10.672 20.172 1 96.69 22 VAL B CA 1
ATOM 1525 C C . VAL B 1 22 ? -15.328 9.406 19.578 1 96.69 22 VAL B C 1
ATOM 1527 O O . VAL B 1 22 ? -14.641 8.398 19.406 1 96.69 22 VAL B O 1
ATOM 1530 N N . GLU B 1 23 ? -16.562 9.445 19.344 1 96.81 23 GLU B N 1
ATOM 1531 C CA . GLU B 1 23 ? -17.281 8.352 18.688 1 96.81 23 GLU B CA 1
ATOM 1532 C C . GLU B 1 23 ? -17.406 8.602 17.188 1 96.81 23 GLU B C 1
ATOM 1534 O O . GLU B 1 23 ? -17.625 9.734 16.75 1 96.81 23 GLU B O 1
ATOM 1539 N N . ARG B 1 24 ? -17.281 7.543 16.484 1 94.12 24 ARG B N 1
ATOM 1540 C CA . ARG B 1 24 ? -17.438 7.672 15.031 1 94.12 24 ARG B CA 1
ATOM 1541 C C . ARG B 1 24 ? -17.859 6.348 14.406 1 94.12 24 ARG B C 1
ATOM 1543 O O . ARG B 1 24 ? -17.656 5.285 14.992 1 94.12 24 ARG B O 1
ATOM 1550 N N . GLU B 1 25 ? -18.516 6.469 13.281 1 95.81 25 GLU B N 1
ATOM 1551 C CA . GLU B 1 25 ? -18.812 5.293 12.477 1 95.81 25 GLU B CA 1
ATOM 1552 C C . GLU B 1 25 ? -17.625 4.91 11.602 1 95.81 25 GLU B C 1
ATOM 1554 O O . GLU B 1 25 ? -17.141 5.727 10.812 1 95.81 25 GLU B O 1
ATOM 1559 N N . LEU B 1 26 ? -17.203 3.699 11.805 1 96.62 26 LEU B N 1
ATOM 1560 C CA . LEU B 1 26 ? -16.031 3.188 11.094 1 96.62 26 LEU B CA 1
ATOM 1561 C C . LEU B 1 26 ? -16.453 2.266 9.953 1 96.62 26 LEU B C 1
ATOM 1563 O O . LEU B 1 26 ? -17.203 1.312 10.164 1 96.62 26 LEU B O 1
ATOM 1567 N N . GLU B 1 27 ? -16.109 2.623 8.734 1 97.69 27 GLU B N 1
ATOM 1568 C CA . GLU B 1 27 ? -16.234 1.732 7.582 1 97.69 27 GLU B CA 1
ATOM 1569 C C . GLU B 1 27 ? -14.953 0.914 7.391 1 97.69 27 GLU B C 1
ATOM 1571 O O . GLU B 1 27 ? -13.875 1.474 7.195 1 97.69 27 GLU B O 1
ATOM 1576 N N . ILE B 1 28 ? -15.039 -0.445 7.422 1 98.19 28 ILE B N 1
ATOM 1577 C CA . ILE B 1 28 ? -13.844 -1.276 7.398 1 98.19 28 ILE B CA 1
ATOM 1578 C C . ILE B 1 28 ? -13.961 -2.32 6.289 1 98.19 28 ILE B C 1
ATOM 1580 O O . ILE B 1 28 ? -14.938 -3.07 6.238 1 98.19 28 ILE B O 1
ATOM 1584 N N . VAL B 1 29 ? -13.047 -2.307 5.406 1 98.5 29 VAL B N 1
ATOM 1585 C CA . VAL B 1 29 ? -12.852 -3.426 4.492 1 98.5 29 VAL B CA 1
ATOM 1586 C C . VAL B 1 29 ? -12.062 -4.535 5.188 1 98.5 29 VAL B C 1
ATOM 1588 O O . VAL B 1 29 ? -10.852 -4.418 5.391 1 98.5 29 VAL B O 1
ATOM 1591 N N . LYS B 1 30 ? -12.703 -5.609 5.535 1 98.06 30 LYS B N 1
ATOM 1592 C CA . LYS B 1 30 ? -12.086 -6.73 6.242 1 98.06 30 LYS B CA 1
ATOM 1593 C C . LYS B 1 30 ? -11.461 -7.719 5.262 1 98.06 30 LYS B C 1
ATOM 1595 O O . LYS B 1 30 ? -12.156 -8.297 4.426 1 98.06 30 LYS B O 1
ATOM 1600 N N . HIS B 1 31 ? -10.266 -7.891 5.359 1 98.06 31 HIS B N 1
ATOM 1601 C CA . HIS B 1 31 ? -9.469 -8.75 4.492 1 98.06 31 HIS B CA 1
ATOM 1602 C C . HIS B 1 31 ? -8.672 -9.766 5.305 1 98.06 31 HIS B C 1
ATOM 1604 O O . HIS B 1 31 ? -8.227 -9.469 6.418 1 98.06 31 HIS B O 1
ATOM 1610 N N . ARG B 1 32 ? -8.422 -10.938 4.812 1 96.94 32 ARG B N 1
ATOM 1611 C CA . ARG B 1 32 ? -7.789 -12.031 5.539 1 96.94 32 ARG B CA 1
ATOM 1612 C C . ARG B 1 32 ? -6.27 -11.891 5.527 1 96.94 32 ARG B C 1
ATOM 1614 O O . ARG B 1 32 ? -5.562 -12.688 6.156 1 96.94 32 ARG B O 1
ATOM 1621 N N . GLY B 1 33 ? -5.816 -10.852 4.859 1 98 33 GLY B N 1
ATOM 1622 C CA . GLY B 1 33 ? -4.379 -10.695 4.703 1 98 33 GLY B CA 1
ATOM 1623 C C . GLY B 1 33 ? -3.846 -11.305 3.42 1 98 33 GLY B C 1
ATOM 1624 O O . GLY B 1 33 ? -4.594 -11.938 2.67 1 98 33 GLY B O 1
ATOM 1625 N N . SER B 1 34 ? -2.566 -11.023 3.154 1 98.62 34 SER B N 1
ATOM 1626 C CA . SER B 1 34 ? -1.966 -11.484 1.908 1 98.62 34 SER B CA 1
ATOM 1627 C C . SER B 1 34 ? -0.485 -11.805 2.09 1 98.62 34 SER B C 1
ATOM 1629 O O . SER B 1 34 ? 0.15 -11.305 3.023 1 98.62 34 SER B O 1
ATOM 1631 N N . ALA B 1 35 ? -0.022 -12.664 1.248 1 98.88 35 ALA B N 1
ATOM 1632 C CA . ALA B 1 35 ? 1.405 -12.938 1.107 1 98.88 35 ALA B CA 1
ATOM 1633 C C . ALA B 1 35 ? 1.945 -12.367 -0.205 1 98.88 35 ALA B C 1
ATOM 1635 O O . ALA B 1 35 ? 1.314 -12.516 -1.255 1 98.88 35 ALA B O 1
ATOM 1636 N N . ALA B 1 36 ? 3.014 -11.656 -0.149 1 98.94 36 ALA B N 1
ATOM 1637 C CA . ALA B 1 36 ? 3.77 -11.164 -1.299 1 98.94 36 ALA B CA 1
ATOM 1638 C C . ALA B 1 36 ? 5.168 -11.781 -1.338 1 98.94 36 ALA B C 1
ATOM 1640 O O . ALA B 1 36 ? 5.812 -11.93 -0.299 1 98.94 36 ALA B O 1
ATOM 1641 N N . ILE B 1 37 ? 5.617 -12.148 -2.469 1 98.94 37 ILE B N 1
ATOM 1642 C CA . ILE B 1 37 ? 6.852 -12.922 -2.523 1 98.94 37 ILE B CA 1
ATOM 1643 C C . ILE B 1 37 ? 7.871 -12.211 -3.41 1 98.94 37 ILE B C 1
ATOM 1645 O O . ILE B 1 37 ? 7.543 -11.766 -4.512 1 98.94 37 ILE B O 1
ATOM 1649 N N . LEU B 1 38 ? 9 -12.023 -2.91 1 98.88 38 LEU B N 1
ATOM 1650 C CA . LEU B 1 38 ? 10.172 -11.609 -3.676 1 98.88 38 LEU B CA 1
ATOM 1651 C C . LEU B 1 38 ? 10.977 -12.82 -4.121 1 98.88 38 LEU B C 1
ATOM 1653 O O . LEU B 1 38 ? 11.883 -13.273 -3.408 1 98.88 38 LEU B O 1
ATOM 1657 N N . PRO B 1 39 ? 10.695 -13.328 -5.27 1 98.94 39 PRO B N 1
ATOM 1658 C CA . PRO B 1 39 ? 11.461 -14.484 -5.75 1 98.94 39 PRO B CA 1
ATOM 1659 C C . PRO B 1 39 ? 12.797 -14.094 -6.363 1 98.94 39 PRO B C 1
ATOM 1661 O O . PRO B 1 39 ? 12.836 -13.391 -7.379 1 98.94 39 PRO B O 1
ATOM 1664 N N . MET B 1 40 ? 13.883 -14.578 -5.777 1 98.75 40 MET B N 1
ATOM 1665 C CA . MET B 1 40 ? 15.227 -14.289 -6.266 1 98.75 40 MET B CA 1
ATOM 1666 C C . MET B 1 40 ? 15.805 -15.484 -7.012 1 98.75 40 MET B C 1
ATOM 1668 O O . MET B 1 40 ? 16.047 -16.531 -6.414 1 98.75 40 MET B O 1
ATOM 1672 N N . ILE B 1 41 ? 16 -15.352 -8.32 1 97.25 41 ILE B N 1
ATOM 1673 C CA . ILE B 1 41 ? 16.578 -16.438 -9.117 1 97.25 41 ILE B CA 1
ATOM 1674 C C . ILE B 1 41 ? 18.094 -16.453 -8.922 1 97.25 41 ILE B C 1
ATOM 1676 O O . ILE B 1 41 ? 18.719 -17.5 -9.07 1 97.25 41 ILE B O 1
ATOM 1680 N N . SER B 1 42 ? 18.703 -15.32 -8.695 1 96.88 42 SER B N 1
ATOM 1681 C CA . SER B 1 42 ? 20.094 -15.141 -8.312 1 96.88 42 SER B CA 1
ATOM 1682 C C . SER B 1 42 ? 20.25 -14.008 -7.293 1 96.88 42 SER B C 1
ATOM 1684 O O . SER B 1 42 ? 19.25 -13.508 -6.766 1 96.88 42 SER B O 1
ATOM 1686 N N . ASN B 1 43 ? 21.469 -13.672 -6.965 1 95.31 43 ASN B N 1
ATOM 1687 C CA . ASN B 1 43 ? 21.703 -12.625 -5.977 1 95.31 43 ASN B CA 1
ATOM 1688 C C . ASN B 1 43 ? 21.203 -11.273 -6.465 1 95.31 43 ASN B C 1
ATOM 1690 O O . ASN B 1 43 ? 20.812 -10.422 -5.656 1 95.31 43 ASN B O 1
ATOM 1694 N N . ASP B 1 44 ? 21.156 -11.078 -7.773 1 97 44 ASP B N 1
ATOM 1695 C CA . ASP B 1 44 ? 20.828 -9.742 -8.258 1 97 44 ASP B CA 1
ATOM 1696 C C . ASP B 1 44 ? 19.719 -9.797 -9.305 1 97 44 ASP B C 1
ATOM 1698 O O . ASP B 1 44 ? 19.562 -8.859 -10.094 1 97 44 ASP B O 1
ATOM 1702 N N . GLU B 1 45 ? 19.047 -10.922 -9.438 1 98.31 45 GLU B N 1
ATOM 1703 C CA . GLU B 1 45 ? 17.969 -11.094 -10.406 1 98.31 45 GLU B CA 1
ATOM 1704 C C . GLU B 1 45 ? 16.719 -11.648 -9.734 1 98.31 45 GLU B C 1
ATOM 1706 O O . GLU B 1 45 ? 16.797 -12.594 -8.938 1 98.31 45 GLU B O 1
ATOM 1711 N N . MET B 1 46 ? 15.57 -11.055 -10.062 1 98.81 46 MET B N 1
ATOM 1712 C CA . MET B 1 46 ? 14.305 -11.453 -9.453 1 98.81 46 MET B CA 1
ATOM 1713 C C . MET B 1 46 ? 13.258 -11.75 -10.523 1 98.81 46 MET B C 1
ATOM 1715 O O . MET B 1 46 ? 13.484 -11.5 -11.711 1 98.81 46 MET B O 1
ATOM 1719 N N . ILE B 1 47 ? 12.156 -12.328 -10.156 1 98.88 47 ILE B N 1
ATOM 1720 C CA . ILE B 1 47 ? 11.016 -12.562 -11.039 1 98.88 47 ILE B CA 1
ATOM 1721 C C . ILE B 1 47 ? 9.883 -11.602 -10.68 1 98.88 47 ILE B C 1
ATOM 1723 O O . ILE B 1 47 ? 9.469 -11.523 -9.523 1 98.88 47 ILE B O 1
ATOM 1727 N N . LEU B 1 48 ? 9.477 -10.789 -11.586 1 98.94 48 LEU B N 1
ATOM 1728 C CA . LEU B 1 48 ? 8.234 -10.023 -11.523 1 98.94 48 LEU B CA 1
ATOM 1729 C C . LEU B 1 48 ? 7.152 -10.672 -12.383 1 98.94 48 LEU B C 1
ATOM 1731 O O . LEU B 1 48 ? 7.418 -11.633 -13.102 1 98.94 48 LEU B O 1
ATOM 1735 N N . ILE B 1 49 ? 5.965 -10.203 -12.227 1 98.88 49 ILE B N 1
ATOM 1736 C CA . ILE B 1 49 ? 4.883 -10.562 -13.133 1 98.88 49 ILE B CA 1
ATOM 1737 C C . ILE B 1 49 ? 4.266 -9.297 -13.727 1 98.88 49 ILE B C 1
ATOM 1739 O O . ILE B 1 49 ? 4.16 -8.273 -13.055 1 98.88 49 ILE B O 1
ATOM 1743 N N . ARG B 1 50 ? 3.941 -9.289 -14.977 1 98.75 50 ARG B N 1
ATOM 1744 C CA . ARG B 1 50 ? 3.008 -8.336 -15.562 1 98.75 50 ARG B CA 1
ATOM 1745 C C . ARG B 1 50 ? 1.576 -8.859 -15.492 1 98.75 50 ARG B C 1
ATOM 1747 O O . ARG B 1 50 ? 1.245 -9.875 -16.109 1 98.75 50 ARG B O 1
ATOM 1754 N N . GLN B 1 51 ? 0.773 -8.281 -14.719 1 98.62 51 GLN B N 1
ATOM 1755 C CA . GLN B 1 51 ? -0.56 -8.789 -14.422 1 98.62 51 GLN B CA 1
ATOM 1756 C C . GLN B 1 51 ? -1.635 -7.77 -14.781 1 98.62 51 GLN B C 1
ATOM 1758 O O . GLN B 1 51 ? -1.469 -6.574 -14.547 1 98.62 51 GLN B O 1
ATOM 1763 N N . TYR B 1 52 ? -2.738 -8.25 -15.383 1 98.62 52 TYR B N 1
ATOM 1764 C CA . TYR B 1 52 ? -3.898 -7.395 -15.617 1 98.62 52 TYR B CA 1
ATOM 1765 C C . TYR B 1 52 ? -4.723 -7.238 -14.344 1 98.62 52 TYR B C 1
ATOM 1767 O O . TYR B 1 52 ? -5.164 -8.227 -13.758 1 98.62 52 TYR B O 1
ATOM 1775 N N . ARG B 1 53 ? -4.875 -6.047 -13.906 1 98.5 53 ARG B N 1
ATOM 1776 C CA . ARG B 1 53 ? -5.707 -5.727 -12.75 1 98.5 53 ARG B CA 1
ATOM 1777 C C . ARG B 1 53 ? -7.023 -5.086 -13.188 1 98.5 53 ARG B C 1
ATOM 1779 O O . ARG B 1 53 ? -7.078 -3.883 -13.445 1 98.5 53 ARG B O 1
ATOM 1786 N N . PRO B 1 54 ? -8.062 -5.828 -13.156 1 97.81 54 PRO B N 1
ATOM 1787 C CA . PRO B 1 54 ? -9.344 -5.297 -13.641 1 97.81 54 PRO B CA 1
ATOM 1788 C C . PRO B 1 54 ? -9.82 -4.09 -12.836 1 97.81 54 PRO B C 1
ATOM 1790 O O . PRO B 1 54 ? -10.5 -3.213 -13.383 1 97.81 54 PRO B O 1
ATOM 1793 N N . VAL B 1 55 ? -9.508 -4.039 -11.586 1 97.75 55 VAL B N 1
ATOM 1794 C CA . VAL B 1 55 ? -9.945 -2.975 -10.688 1 97.75 55 VAL B CA 1
ATOM 1795 C C . VAL B 1 55 ? -9.484 -1.623 -11.227 1 97.75 55 VAL B C 1
ATOM 1797 O O . VAL B 1 55 ? -10.203 -0.628 -11.125 1 97.75 55 VAL B O 1
ATOM 1800 N N . ILE B 1 56 ? -8.273 -1.591 -11.82 1 98.19 56 ILE B N 1
ATOM 1801 C CA . ILE B 1 56 ? -7.746 -0.328 -12.328 1 98.19 56 ILE B CA 1
ATOM 1802 C C . ILE B 1 56 ? -7.68 -0.368 -13.852 1 98.19 56 ILE B C 1
ATOM 1804 O O . ILE B 1 56 ? -7.254 0.6 -14.484 1 98.19 56 ILE B O 1
ATOM 1808 N N . GLY B 1 57 ? -8 -1.477 -14.469 1 97.38 57 GLY B N 1
ATOM 1809 C CA . GLY B 1 57 ? -8.203 -1.621 -15.906 1 97.38 57 GLY B CA 1
ATOM 1810 C C . GLY B 1 57 ? -6.914 -1.606 -16.703 1 97.38 57 GLY B C 1
ATOM 1811 O O . GLY B 1 57 ? -6.883 -1.127 -17.828 1 97.38 57 GLY B O 1
ATOM 1812 N N . LYS B 1 58 ? -5.805 -1.998 -16.156 1 98 58 LYS B N 1
ATOM 1813 C CA . LYS B 1 58 ? -4.547 -2.006 -16.906 1 98 58 LYS B CA 1
ATOM 1814 C C . LYS B 1 58 ? -3.609 -3.092 -16.391 1 98 58 LYS B C 1
ATOM 1816 O O . LYS B 1 58 ? -3.852 -3.676 -15.328 1 98 58 LYS B O 1
ATOM 1821 N N . TYR B 1 59 ? -2.588 -3.371 -17.203 1 98.75 59 TYR B N 1
ATOM 1822 C CA . TYR B 1 59 ? -1.479 -4.223 -16.797 1 98.75 59 TYR B CA 1
ATOM 1823 C C . TYR B 1 59 ? -0.483 -3.447 -15.938 1 98.75 59 TYR B C 1
ATOM 1825 O O . TYR B 1 59 ? -0.147 -2.305 -16.25 1 98.75 59 TYR B O 1
ATOM 1833 N N . ILE B 1 60 ? -0.063 -4.066 -14.891 1 98.88 60 ILE B N 1
ATOM 1834 C CA . ILE B 1 60 ? 1 -3.461 -14.102 1 98.88 60 ILE B CA 1
ATOM 1835 C C . ILE B 1 60 ? 2.023 -4.523 -13.703 1 98.88 60 ILE B C 1
ATOM 1837 O O . ILE B 1 60 ? 1.735 -5.723 -13.766 1 98.88 60 ILE B O 1
ATOM 1841 N N . TYR B 1 61 ? 3.238 -4.094 -13.367 1 98.94 61 TYR B N 1
ATOM 1842 C CA . TYR B 1 61 ? 4.281 -4.984 -12.867 1 98.94 61 TYR B CA 1
ATOM 1843 C C . TYR B 1 61 ? 4.145 -5.184 -11.359 1 98.94 61 TYR B C 1
ATOM 1845 O O . TYR B 1 61 ? 3.932 -4.227 -10.617 1 98.94 61 TYR B O 1
ATOM 1853 N N . GLU B 1 62 ? 4.246 -6.438 -10.953 1 98.94 62 GLU B N 1
ATOM 1854 C CA . GLU B 1 62 ? 4.094 -6.801 -9.547 1 98.94 62 GLU B CA 1
ATOM 1855 C C . GLU B 1 62 ? 5.055 -7.922 -9.156 1 98.94 62 GLU B C 1
ATOM 1857 O O . GLU B 1 62 ? 5.594 -8.609 -10.023 1 98.94 62 GLU B O 1
ATOM 1862 N N . ILE B 1 63 ? 5.293 -8.023 -7.887 1 98.94 63 ILE B N 1
ATOM 1863 C CA . ILE B 1 63 ? 5.742 -9.312 -7.359 1 98.94 63 ILE B CA 1
ATOM 1864 C C . ILE B 1 63 ? 4.543 -10.234 -7.172 1 98.94 63 ILE B C 1
ATOM 1866 O O . ILE B 1 63 ? 3.42 -9.773 -6.953 1 98.94 63 ILE B O 1
ATOM 1870 N N . PRO B 1 64 ? 4.742 -11.57 -7.336 1 98.88 64 PRO B N 1
ATOM 1871 C CA . PRO B 1 64 ? 3.615 -12.469 -7.082 1 98.88 64 PRO B CA 1
ATOM 1872 C C . PRO B 1 64 ? 3.078 -12.352 -5.656 1 98.88 64 PRO B C 1
ATOM 1874 O O . PRO B 1 64 ? 3.848 -12.125 -4.719 1 98.88 64 PRO B O 1
ATOM 1877 N N . ALA B 1 65 ? 1.848 -12.5 -5.516 1 98.75 65 ALA B N 1
ATOM 1878 C CA . ALA B 1 65 ? 1.17 -12.359 -4.227 1 98.75 65 ALA B CA 1
ATOM 1879 C C . ALA B 1 65 ? -0.194 -13.047 -4.25 1 98.75 65 ALA B C 1
ATOM 1881 O O . ALA B 1 65 ? -0.69 -13.422 -5.312 1 98.75 65 ALA B O 1
ATOM 1882 N N . GLY B 1 66 ? -0.804 -13.164 -3.066 1 97.94 66 GLY B N 1
ATOM 1883 C CA . GLY B 1 66 ? -2.158 -13.688 -2.975 1 97.94 66 GLY B CA 1
ATOM 1884 C C . GLY B 1 66 ? -2.76 -13.547 -1.589 1 97.94 66 GLY B C 1
ATOM 1885 O O . GLY B 1 66 ? -2.037 -13.359 -0.609 1 97.94 66 GLY B O 1
ATOM 1886 N N . SER B 1 67 ? -4.055 -13.703 -1.561 1 97.44 67 SER B N 1
ATOM 1887 C CA . SER B 1 67 ? -4.789 -13.609 -0.302 1 97.44 67 SER B CA 1
ATOM 1888 C C . SER B 1 67 ? -4.641 -14.875 0.526 1 97.44 67 SER B C 1
ATOM 1890 O O . SER B 1 67 ? -4.645 -15.984 -0.02 1 97.44 67 SER B O 1
ATOM 1892 N N . VAL B 1 68 ? -4.574 -14.672 1.792 1 98 68 VAL B N 1
ATOM 1893 C CA . VAL B 1 68 ? -4.527 -15.805 2.711 1 98 68 VAL B CA 1
ATOM 1894 C C . VAL B 1 68 ? -5.879 -16.516 2.73 1 98 68 VAL B C 1
ATOM 1896 O O . VAL B 1 68 ? -6.922 -15.859 2.846 1 98 68 VAL B O 1
ATOM 1899 N N . GLU B 1 69 ? -5.883 -17.766 2.566 1 95.75 69 GLU B N 1
ATOM 1900 C CA . GLU B 1 69 ? -7.109 -18.547 2.695 1 95.75 69 GLU B CA 1
ATOM 1901 C C . GLU B 1 69 ? -7.469 -18.766 4.16 1 95.75 69 GLU B C 1
ATOM 1903 O O . GLU B 1 69 ? -6.605 -18.688 5.039 1 95.75 69 GLU B O 1
ATOM 1908 N N . GLU B 1 70 ? -8.68 -19 4.383 1 93.62 70 GLU B N 1
ATOM 1909 C CA . GLU B 1 70 ? -9.148 -19.203 5.75 1 93.62 70 GLU B CA 1
ATOM 1910 C C . GLU B 1 70 ? -8.383 -20.344 6.422 1 93.62 70 GLU B C 1
ATOM 1912 O O . GLU B 1 70 ? -8.289 -21.453 5.879 1 93.62 70 GLU B O 1
ATOM 1917 N N . GLY B 1 71 ? -7.797 -20.062 7.574 1 93.19 71 GLY B N 1
ATOM 1918 C CA . GLY B 1 71 ? -7.113 -21.062 8.367 1 93.19 71 GLY B CA 1
ATOM 1919 C C . GLY B 1 71 ? -5.723 -21.391 7.859 1 93.19 71 GLY B C 1
ATOM 1920 O O . GLY B 1 71 ? -5.02 -22.219 8.438 1 93.19 71 GLY B O 1
ATOM 1921 N N . GLU B 1 72 ? -5.316 -20.75 6.871 1 96.44 72 GLU B N 1
ATOM 1922 C CA . GLU B 1 72 ? -4.031 -21.047 6.242 1 96.44 72 GLU B CA 1
ATOM 1923 C C . GLU B 1 72 ? -2.91 -20.219 6.844 1 96.44 72 GLU B C 1
ATOM 1925 O O . GLU B 1 72 ? -3.09 -19.016 7.102 1 96.44 72 GLU B O 1
ATOM 1930 N N . ASP B 1 73 ? -1.815 -20.906 7.082 1 97.88 73 ASP B N 1
ATOM 1931 C CA . ASP B 1 73 ? -0.611 -20.156 7.449 1 97.88 73 ASP B CA 1
ATOM 1932 C C . ASP B 1 73 ? -0.135 -19.281 6.297 1 97.88 73 ASP B C 1
ATOM 1934 O O . ASP B 1 73 ? -0.157 -19.703 5.137 1 97.88 73 ASP B O 1
ATOM 1938 N N . VAL B 1 74 ? 0.357 -18.141 6.598 1 98.5 74 VAL B N 1
ATOM 1939 C CA . VAL B 1 74 ? 0.703 -17.156 5.586 1 98.5 74 VAL B CA 1
ATOM 1940 C C . VAL B 1 74 ? 1.871 -17.672 4.742 1 98.5 74 VAL B C 1
ATOM 1942 O O . VAL B 1 74 ? 1.949 -17.391 3.545 1 98.5 74 VAL B O 1
ATOM 1945 N N . GLU B 1 75 ? 2.811 -18.375 5.371 1 98.81 75 GLU B N 1
ATOM 1946 C CA . GLU B 1 75 ? 3.906 -18.938 4.586 1 98.81 75 GLU B CA 1
ATOM 1947 C C . GLU B 1 75 ? 3.396 -19.969 3.576 1 98.81 75 GLU B C 1
ATOM 1949 O O . GLU B 1 75 ? 3.922 -20.062 2.465 1 98.81 75 GLU B O 1
ATOM 1954 N N . ILE B 1 76 ? 2.434 -20.766 3.992 1 98.69 76 ILE B N 1
ATOM 1955 C CA . ILE B 1 76 ? 1.814 -21.703 3.07 1 98.69 76 ILE B CA 1
ATOM 1956 C C . ILE B 1 76 ? 1.195 -20.953 1.896 1 98.69 76 ILE B C 1
ATOM 1958 O O . ILE B 1 76 ? 1.343 -21.359 0.741 1 98.69 76 ILE B O 1
ATOM 1962 N N . THR B 1 77 ? 0.521 -19.875 2.158 1 98.69 77 THR B N 1
ATOM 1963 C CA . THR B 1 77 ? -0.02 -19.016 1.109 1 98.69 77 THR B CA 1
ATOM 1964 C C . THR B 1 77 ? 1.087 -18.547 0.168 1 98.69 77 THR B C 1
ATOM 1966 O O . THR B 1 77 ? 0.933 -18.609 -1.054 1 98.69 77 THR B O 1
ATOM 1969 N N . ALA B 1 78 ? 2.223 -18.109 0.778 1 98.88 78 ALA B N 1
ATOM 1970 C CA . ALA B 1 78 ? 3.34 -17.609 -0.021 1 98.88 78 ALA B CA 1
ATOM 1971 C C . ALA B 1 78 ? 3.846 -18.688 -0.984 1 98.88 78 ALA B C 1
ATOM 1973 O O . ALA B 1 78 ? 4.02 -18.422 -2.176 1 98.88 78 ALA B O 1
ATOM 1974 N N . ARG B 1 79 ? 4.039 -19.844 -0.452 1 98.81 79 ARG B N 1
ATOM 1975 C CA . ARG B 1 79 ? 4.559 -20.953 -1.262 1 98.81 79 ARG B CA 1
ATOM 1976 C C . ARG B 1 79 ? 3.566 -21.344 -2.354 1 98.81 79 ARG B C 1
ATOM 1978 O O . ARG B 1 79 ? 3.953 -21.547 -3.504 1 98.81 79 ARG B O 1
ATOM 1985 N N . ARG B 1 80 ? 2.324 -21.438 -1.973 1 98.38 80 ARG B N 1
ATOM 1986 C CA . ARG B 1 80 ? 1.28 -21.797 -2.93 1 98.38 80 ARG B CA 1
ATOM 1987 C C . ARG B 1 80 ? 1.197 -20.766 -4.055 1 98.38 80 ARG B C 1
ATOM 1989 O O . ARG B 1 80 ? 1.181 -21.125 -5.23 1 98.38 80 ARG B O 1
ATOM 1996 N N . GLU B 1 81 ? 1.133 -19.469 -3.74 1 98.69 81 GLU B N 1
ATOM 1997 C CA . GLU B 1 81 ? 0.992 -18.406 -4.73 1 98.69 81 GLU B CA 1
ATOM 1998 C C . GLU B 1 81 ? 2.223 -18.328 -5.629 1 98.69 81 GLU B C 1
ATOM 2000 O O . GLU B 1 81 ? 2.109 -18.016 -6.82 1 98.69 81 GLU B O 1
ATOM 2005 N N . LEU B 1 82 ? 3.42 -18.531 -5.043 1 98.88 82 LEU B N 1
ATOM 2006 C CA . LEU B 1 82 ? 4.645 -18.547 -5.832 1 98.88 82 LEU B CA 1
ATOM 2007 C C . LEU B 1 82 ? 4.574 -19.609 -6.922 1 98.88 82 LEU B C 1
ATOM 2009 O O . LEU B 1 82 ? 4.879 -19.344 -8.086 1 98.88 82 LEU B O 1
ATOM 2013 N N . GLU B 1 83 ? 4.188 -20.766 -6.547 1 98.69 83 GLU B N 1
ATOM 2014 C CA . GLU B 1 83 ? 4.078 -21.875 -7.492 1 98.69 83 GLU B CA 1
ATOM 2015 C C . GLU B 1 83 ? 2.953 -21.641 -8.492 1 98.69 83 GLU B C 1
ATOM 2017 O O . GLU B 1 83 ? 3.143 -21.812 -9.703 1 98.69 83 GLU B O 1
ATOM 2022 N N . GLU B 1 84 ? 1.813 -21.234 -8.047 1 98.5 84 GLU B N 1
ATOM 2023 C CA . GLU B 1 84 ? 0.649 -21.047 -8.906 1 98.5 84 GLU B CA 1
ATOM 2024 C C . GLU B 1 84 ? 0.908 -19.969 -9.953 1 98.5 84 GLU B C 1
ATOM 2026 O O . GLU B 1 84 ? 0.64 -20.156 -11.141 1 98.5 84 GLU B O 1
ATOM 2031 N N . GLU B 1 85 ? 1.449 -18.812 -9.539 1 98.5 85 GLU B N 1
ATOM 2032 C CA . GLU B 1 85 ? 1.505 -17.641 -10.414 1 98.5 85 GLU B CA 1
ATOM 2033 C C . GLU B 1 85 ? 2.764 -17.656 -11.273 1 98.5 85 GLU B C 1
ATOM 2035 O O . GLU B 1 85 ? 2.736 -17.219 -12.422 1 98.5 85 GLU B O 1
ATOM 2040 N N . VAL B 1 86 ? 3.932 -18.141 -10.742 1 98.38 86 VAL B N 1
ATOM 2041 C CA . VAL B 1 86 ? 5.164 -17.984 -11.508 1 98.38 86 VAL B CA 1
ATOM 2042 C C . VAL B 1 86 ? 5.832 -19.344 -11.703 1 98.38 86 VAL B C 1
ATOM 2044 O O . VAL B 1 86 ? 6.82 -19.453 -12.43 1 98.38 86 VAL B O 1
ATOM 2047 N N . GLY B 1 87 ? 5.34 -20.469 -11.062 1 98.56 87 GLY B N 1
ATOM 2048 C CA . GLY B 1 87 ? 5.719 -21.828 -11.375 1 98.56 87 GLY B CA 1
ATOM 2049 C C . GLY B 1 87 ? 6.973 -22.281 -10.656 1 98.56 87 GLY B C 1
ATOM 2050 O O . GLY B 1 87 ? 7.66 -23.203 -11.109 1 98.56 87 GLY B O 1
ATOM 2051 N N . TYR B 1 88 ? 7.34 -21.609 -9.516 1 98.75 88 TYR B N 1
ATOM 2052 C CA . TYR B 1 88 ? 8.57 -21.969 -8.82 1 98.75 88 TYR B CA 1
ATOM 2053 C C . TYR B 1 88 ? 8.273 -22.453 -7.406 1 98.75 88 TYR B C 1
ATOM 2055 O O . TYR B 1 88 ? 7.371 -21.938 -6.742 1 98.75 88 TYR B O 1
ATOM 2063 N N . GLN B 1 89 ? 8.984 -23.375 -6.953 1 98.81 89 GLN B N 1
ATOM 2064 C CA . GLN B 1 89 ? 9.133 -23.703 -5.543 1 98.81 89 GLN B CA 1
ATOM 2065 C C . GLN B 1 89 ? 10.414 -23.125 -4.965 1 98.81 89 GLN B C 1
ATOM 2067 O O . GLN B 1 89 ? 11.43 -23.047 -5.656 1 98.81 89 GLN B O 1
ATOM 2072 N N . ALA B 1 90 ? 10.406 -22.766 -3.74 1 98.81 90 ALA B N 1
ATOM 2073 C CA . ALA B 1 90 ? 11.57 -22.141 -3.111 1 98.81 90 ALA B CA 1
ATOM 2074 C C . ALA B 1 90 ? 12.164 -23.047 -2.037 1 98.81 90 ALA B C 1
ATOM 2076 O O . ALA B 1 90 ? 11.422 -23.688 -1.282 1 98.81 90 ALA B O 1
ATOM 2077 N N . GLU B 1 91 ? 13.422 -23.125 -1.973 1 98.75 91 GLU B N 1
ATOM 2078 C CA . GLU B 1 91 ? 14.117 -23.828 -0.891 1 98.75 91 GLU B CA 1
ATOM 2079 C C . GLU B 1 91 ? 13.938 -23.094 0.437 1 98.75 91 GLU B C 1
ATOM 2081 O O . GLU B 1 91 ? 13.68 -23.719 1.467 1 98.75 91 GLU B O 1
ATOM 2086 N N . THR B 1 92 ? 14.102 -21.812 0.405 1 98.69 92 THR B N 1
ATOM 2087 C CA . THR B 1 92 ? 13.93 -20.984 1.602 1 98.69 92 THR B CA 1
ATOM 2088 C C . THR B 1 92 ? 12.859 -19.938 1.389 1 98.69 92 THR B C 1
ATOM 2090 O O . THR B 1 92 ? 12.727 -19.375 0.293 1 98.69 92 THR B O 1
ATOM 2093 N N . MET B 1 93 ? 12.039 -19.719 2.316 1 98.75 93 MET B N 1
ATOM 2094 C CA . MET B 1 93 ? 11.023 -18.688 2.422 1 98.75 93 MET B CA 1
ATOM 2095 C C . MET B 1 93 ? 11.156 -17.922 3.734 1 98.75 93 MET B C 1
ATOM 2097 O O . MET B 1 93 ? 10.898 -18.469 4.809 1 98.75 93 MET B O 1
ATOM 2101 N N . GLU B 1 94 ? 11.609 -16.672 3.65 1 98.75 94 GLU B N 1
ATOM 2102 C CA . GLU B 1 94 ? 11.828 -15.867 4.848 1 98.75 94 GLU B CA 1
ATOM 2103 C C . GLU B 1 94 ? 10.898 -14.656 4.875 1 98.75 94 GLU B C 1
ATOM 2105 O O . GLU B 1 94 ? 10.906 -13.844 3.951 1 98.75 94 GLU B O 1
ATOM 2110 N N . LYS B 1 95 ? 10.039 -14.57 5.883 1 98.81 95 LYS B N 1
ATOM 2111 C CA . LYS B 1 95 ? 9.242 -13.367 6.059 1 98.81 95 LYS B CA 1
ATOM 2112 C C . LYS B 1 95 ? 10.117 -12.18 6.461 1 98.81 95 LYS B C 1
ATOM 2114 O O . LYS B 1 95 ? 10.727 -12.188 7.531 1 98.81 95 LYS B O 1
ATOM 2119 N N . VAL B 1 96 ? 10.156 -11.086 5.691 1 98.56 96 VAL B N 1
ATOM 2120 C CA . VAL B 1 96 ? 11.156 -10.047 5.906 1 98.56 96 VAL B CA 1
ATOM 2121 C C . VAL B 1 96 ? 10.477 -8.766 6.383 1 98.56 96 VAL B C 1
ATOM 2123 O O . VAL B 1 96 ? 11.07 -7.973 7.113 1 98.56 96 VAL B O 1
ATOM 2126 N N . LEU B 1 97 ? 9.281 -8.477 5.941 1 98.62 97 LEU B N 1
ATOM 2127 C CA . LEU B 1 97 ? 8.484 -7.32 6.348 1 98.62 97 LEU B CA 1
ATOM 2128 C C . LEU B 1 97 ? 7 -7.672 6.406 1 98.62 97 LEU B C 1
ATOM 2130 O O . LEU B 1 97 ? 6.559 -8.617 5.75 1 98.62 97 LEU B O 1
ATOM 2134 N N . SER B 1 98 ? 6.293 -7.02 7.176 1 98.88 98 SER B N 1
ATOM 2135 C CA . SER B 1 98 ? 4.836 -6.957 7.145 1 98.88 98 SER B CA 1
ATOM 2136 C C . SER B 1 98 ? 4.344 -5.516 7.168 1 98.88 98 SER B C 1
ATOM 2138 O O . SER B 1 98 ? 4.918 -4.668 7.852 1 98.88 98 SER B O 1
ATOM 2140 N N . PHE B 1 99 ? 3.32 -5.211 6.406 1 98.94 99 PHE B N 1
ATOM 2141 C CA . PHE B 1 99 ? 2.844 -3.832 6.352 1 98.94 99 PHE B CA 1
ATOM 2142 C C . PHE B 1 99 ? 1.365 -3.785 5.984 1 98.94 99 PHE B C 1
ATOM 2144 O O . PHE B 1 99 ? 0.808 -4.773 5.504 1 98.94 99 PHE B O 1
ATOM 2151 N N . TYR B 1 100 ? 0.768 -2.697 6.281 1 98.94 100 TYR B N 1
ATOM 2152 C CA . TYR B 1 100 ? -0.61 -2.389 5.914 1 98.94 100 TYR B CA 1
ATOM 2153 C C . TYR B 1 100 ? -0.662 -1.482 4.691 1 98.94 100 TYR B C 1
ATOM 2155 O O . TYR B 1 100 ? -0.214 -0.334 4.742 1 98.94 100 TYR B O 1
ATOM 2163 N N . PRO B 1 101 ? -1.235 -1.952 3.598 1 98.75 101 PRO B N 1
ATOM 2164 C CA . PRO B 1 101 ? -1.239 -1.139 2.381 1 98.75 101 PRO B CA 1
ATOM 2165 C C . PRO B 1 101 ? -2.133 0.095 2.498 1 98.75 101 PRO B C 1
ATOM 2167 O O . PRO B 1 101 ? -1.845 1.129 1.891 1 98.75 101 PRO B O 1
ATOM 2170 N N . SER B 1 102 ? -3.225 0.005 3.227 1 98.38 102 SER B N 1
ATOM 2171 C CA . SER B 1 102 ? -4.191 1.091 3.367 1 98.38 102 SER B CA 1
ATOM 2172 C C . SER B 1 102 ? -4.91 1.018 4.711 1 98.38 102 SER B C 1
ATOM 2174 O O . SER B 1 102 ? -6.125 0.805 4.758 1 98.38 102 SER B O 1
ATOM 2176 N N . PRO B 1 103 ? -4.188 1.312 5.754 1 98.31 103 PRO B N 1
ATOM 2177 C CA . PRO B 1 103 ? -4.758 1.104 7.086 1 98.31 103 PRO B CA 1
ATOM 2178 C C . PRO B 1 103 ? -5.891 2.074 7.402 1 98.31 103 PRO B C 1
ATOM 2180 O O . PRO B 1 103 ? -6.551 1.941 8.438 1 98.31 103 PRO B O 1
ATOM 2183 N N . GLY B 1 104 ? -6.145 3.018 6.543 1 97.06 104 GLY B N 1
ATOM 2184 C CA . GLY B 1 104 ? -7.266 3.924 6.723 1 97.06 104 GLY B CA 1
ATOM 2185 C C . GLY B 1 104 ? -8.602 3.293 6.383 1 97.06 104 GLY B C 1
ATOM 2186 O O . GLY B 1 104 ? -9.656 3.787 6.797 1 97.06 104 GLY B O 1
ATOM 2187 N N . ILE B 1 105 ? -8.555 2.16 5.625 1 97.69 105 ILE B N 1
ATOM 2188 C CA . ILE B 1 105 ? -9.859 1.648 5.215 1 97.69 105 ILE B CA 1
ATOM 2189 C C . ILE B 1 105 ? -9.891 0.129 5.367 1 97.69 105 ILE B C 1
ATOM 2191 O O . ILE B 1 105 ? -10.961 -0.481 5.371 1 97.69 105 ILE B O 1
ATOM 2195 N N . THR B 1 106 ? -8.781 -0.536 5.402 1 98.44 106 THR B N 1
ATOM 2196 C CA . THR B 1 106 ? -8.766 -1.994 5.441 1 98.44 106 THR B CA 1
ATOM 2197 C C . THR B 1 106 ? -7.797 -2.494 6.508 1 98.44 106 THR B C 1
ATOM 2199 O O . THR B 1 106 ? -6.773 -1.858 6.773 1 98.44 106 THR B O 1
ATOM 2202 N N . ASN B 1 107 ? -8.086 -3.697 7.047 1 98.31 107 ASN B N 1
ATOM 2203 C CA . ASN B 1 107 ? -7.195 -4.348 8 1 98.31 107 ASN B CA 1
ATOM 2204 C C . ASN B 1 107 ? -6.234 -5.309 7.305 1 98.31 107 ASN B C 1
ATOM 2206 O O . ASN B 1 107 ? -5.543 -6.086 7.961 1 98.31 107 ASN B O 1
ATOM 2210 N N . GLU B 1 108 ? -6.254 -5.32 6.012 1 98.44 108 GLU B N 1
ATOM 2211 C CA . GLU B 1 108 ? -5.34 -6.191 5.277 1 98.44 108 GLU B CA 1
ATOM 2212 C C . GLU B 1 108 ? -3.898 -5.988 5.73 1 98.44 108 GLU B C 1
ATOM 2214 O O . GLU B 1 108 ? -3.375 -4.875 5.684 1 98.44 108 GLU B O 1
ATOM 2219 N N . GLU B 1 109 ? -3.309 -7.023 6.23 1 98.69 109 GLU B N 1
ATOM 2220 C CA . GLU B 1 109 ? -1.868 -7.062 6.465 1 98.69 109 GLU B CA 1
ATOM 2221 C C . GLU B 1 109 ? -1.158 -7.898 5.402 1 98.69 109 GLU B C 1
ATOM 2223 O O . GLU B 1 109 ? -1.535 -9.047 5.152 1 98.69 109 GLU B O 1
ATOM 2228 N N . MET B 1 110 ? -0.195 -7.328 4.711 1 98.88 110 MET B N 1
ATOM 2229 C CA . MET B 1 110 ? 0.592 -8.031 3.705 1 98.88 110 MET B CA 1
ATOM 2230 C C . MET B 1 110 ? 1.949 -8.445 4.266 1 98.88 110 MET B C 1
ATOM 2232 O O . MET B 1 110 ? 2.609 -7.66 4.945 1 98.88 110 MET B O 1
ATOM 2236 N N . HIS B 1 111 ? 2.268 -9.641 4.047 1 98.94 111 HIS B N 1
ATOM 2237 C CA . HIS B 1 111 ? 3.539 -10.188 4.504 1 98.94 111 HIS B CA 1
ATOM 2238 C C . HIS B 1 111 ? 4.48 -10.445 3.336 1 98.94 111 HIS B C 1
ATOM 2240 O O . HIS B 1 111 ? 4.152 -11.211 2.424 1 98.94 111 HIS B O 1
ATOM 2246 N N . LEU B 1 112 ? 5.598 -9.797 3.355 1 98.94 112 LEU B N 1
ATOM 2247 C CA . LEU B 1 112 ? 6.598 -9.906 2.299 1 98.94 112 LEU B CA 1
ATOM 2248 C C . LEU B 1 112 ? 7.578 -11.039 2.598 1 98.94 112 LEU B C 1
ATOM 2250 O O . LEU B 1 112 ? 8.195 -11.062 3.666 1 98.94 112 LEU B O 1
ATOM 2254 N N . PHE B 1 113 ? 7.699 -11.938 1.684 1 98.94 113 PHE B N 1
ATOM 2255 C CA . PHE B 1 113 ? 8.602 -13.07 1.822 1 98.94 113 PHE B CA 1
ATOM 2256 C C . PHE B 1 113 ? 9.727 -13 0.793 1 98.94 113 PHE B C 1
ATOM 2258 O O . PHE B 1 113 ? 9.492 -12.648 -0.365 1 98.94 113 PHE B O 1
ATOM 2265 N N . LEU B 1 114 ? 10.914 -13.273 1.23 1 98.88 114 LEU B N 1
ATOM 2266 C CA . LEU B 1 114 ? 12.055 -13.516 0.359 1 98.88 114 LEU B CA 1
ATOM 2267 C C . LEU B 1 114 ? 12.188 -15 0.027 1 98.88 114 LEU B C 1
ATOM 2269 O O . LEU B 1 114 ? 12.312 -15.828 0.926 1 98.88 114 LEU B O 1
ATOM 2273 N N . ALA B 1 115 ? 12.039 -15.328 -1.193 1 98.94 115 ALA B N 1
ATOM 2274 C CA . ALA B 1 115 ? 12.125 -16.703 -1.657 1 98.94 115 ALA B CA 1
ATOM 2275 C C . ALA B 1 115 ? 13.43 -16.953 -2.414 1 98.94 115 ALA B C 1
ATOM 2277 O O . ALA B 1 115 ? 13.75 -16.234 -3.363 1 98.94 115 ALA B O 1
ATOM 2278 N N . GLN B 1 116 ? 14.164 -17.953 -2.033 1 98.69 116 GLN B N 1
ATOM 2279 C CA . GLN B 1 116 ? 15.438 -18.281 -2.66 1 98.69 116 GLN B CA 1
ATOM 2280 C C . GLN B 1 116 ? 15.547 -19.781 -2.93 1 98.69 116 GLN B C 1
ATOM 2282 O O . GLN B 1 116 ? 14.727 -20.562 -2.447 1 98.69 116 GLN B O 1
ATOM 2287 N N . GLY B 1 117 ? 16.641 -20.188 -3.758 1 98.56 117 GLY B N 1
ATOM 2288 C CA . GLY B 1 117 ? 16.75 -21.578 -4.152 1 98.56 117 GLY B CA 1
ATOM 2289 C C . GLY B 1 117 ? 15.57 -22.062 -4.977 1 98.56 117 GLY B C 1
ATOM 2290 O O . GLY B 1 117 ? 14.969 -23.094 -4.668 1 98.56 117 GLY B O 1
ATOM 2291 N N . LEU B 1 118 ? 15.234 -21.344 -6.004 1 98.69 118 LEU B N 1
ATOM 2292 C CA . LEU B 1 118 ? 14.023 -21.562 -6.797 1 98.69 118 LEU B CA 1
ATOM 2293 C C . LEU B 1 118 ? 14.219 -22.719 -7.773 1 98.69 118 LEU B C 1
ATOM 2295 O O . LEU B 1 118 ? 15.266 -22.812 -8.422 1 98.69 118 LEU B O 1
ATOM 2299 N N . LYS B 1 119 ? 13.203 -23.547 -7.84 1 98.5 119 LYS B N 1
ATOM 2300 C CA . LYS B 1 119 ? 13.102 -24.609 -8.828 1 98.5 119 LYS B CA 1
ATOM 2301 C C . LYS B 1 119 ? 11.805 -24.5 -9.625 1 98.5 119 LYS B C 1
ATOM 2303 O O . LYS B 1 119 ? 10.719 -24.5 -9.055 1 98.5 119 LYS B O 1
ATOM 2308 N N . TYR B 1 120 ? 11.953 -24.469 -10.914 1 98.25 120 TYR B N 1
ATOM 2309 C CA . TYR B 1 120 ? 10.766 -24.328 -11.758 1 98.25 120 TYR B CA 1
ATOM 2310 C C . TYR B 1 120 ? 10 -25.641 -11.82 1 98.25 120 TYR B C 1
ATOM 2312 O O . TYR B 1 120 ? 10.578 -26.703 -12.094 1 98.25 120 TYR B O 1
ATOM 2320 N N . VAL B 1 121 ? 8.672 -25.625 -11.578 1 98.44 121 VAL B N 1
ATOM 2321 C CA . VAL B 1 121 ? 7.848 -26.828 -11.586 1 98.44 121 VAL B CA 1
ATOM 2322 C C . VAL B 1 121 ? 6.621 -26.609 -12.469 1 98.44 121 VAL B C 1
ATOM 2324 O O . VAL B 1 121 ? 5.816 -27.516 -12.664 1 98.44 121 VAL B O 1
ATOM 2327 N N . GLY B 1 122 ? 6.422 -25.422 -13.031 1 97.56 122 GLY B N 1
ATOM 2328 C CA . GLY B 1 122 ? 5.297 -25.094 -13.898 1 97.56 122 GLY B CA 1
ATOM 2329 C C . GLY B 1 122 ? 4.246 -24.234 -13.227 1 97.56 122 GLY B C 1
ATOM 2330 O O . GLY B 1 122 ? 3.816 -24.531 -12.109 1 97.56 122 GLY B O 1
ATOM 2331 N N . ALA B 1 123 ? 3.914 -23.156 -13.844 1 96.69 123 ALA B N 1
ATOM 2332 C CA . ALA B 1 123 ? 2.902 -22.25 -13.312 1 96.69 123 ALA B CA 1
ATOM 2333 C C . ALA B 1 123 ? 1.495 -22.75 -13.617 1 96.69 123 ALA B C 1
ATOM 2335 O O . ALA B 1 123 ? 1.275 -23.438 -14.617 1 96.69 123 ALA B O 1
ATOM 2336 N N . ARG B 1 124 ? 0.574 -22.5 -12.75 1 96.31 124 ARG B N 1
ATOM 2337 C CA . ARG B 1 124 ? -0.828 -22.859 -12.922 1 96.31 124 ARG B CA 1
ATOM 2338 C C . ARG B 1 124 ? -1.749 -21.766 -12.391 1 96.31 124 ARG B C 1
ATOM 2340 O O . ARG B 1 124 ? -2.564 -22.016 -11.5 1 96.31 124 ARG B O 1
ATOM 2347 N N . PRO B 1 125 ? -1.621 -20.594 -13 1 96.44 125 PRO B N 1
ATOM 2348 C CA . PRO B 1 125 ? -2.508 -19.516 -12.531 1 96.44 125 PRO B CA 1
ATOM 2349 C C . PRO B 1 125 ? -3.984 -19.844 -12.766 1 96.44 125 PRO B C 1
ATOM 2351 O O . PRO B 1 125 ? -4.316 -20.641 -13.641 1 96.44 125 PRO B O 1
ATOM 2354 N N . GLU B 1 126 ? -4.867 -19.297 -11.945 1 94.88 126 GLU B N 1
ATOM 2355 C CA . GLU B 1 126 ? -6.301 -19.406 -12.188 1 94.88 126 GLU B CA 1
ATOM 2356 C C . GLU B 1 126 ? -6.691 -18.75 -13.508 1 94.88 126 GLU B C 1
ATOM 2358 O O . GLU B 1 126 ? -6.004 -17.844 -13.984 1 94.88 126 GLU B O 1
ATOM 2363 N N . PRO B 1 127 ? -7.773 -19.156 -14.039 1 94.69 127 PRO B N 1
ATOM 2364 C CA . PRO B 1 127 ? -8.18 -18.609 -15.336 1 94.69 127 PRO B CA 1
ATOM 2365 C C . PRO B 1 127 ? -8.367 -17.094 -15.312 1 94.69 127 PRO B C 1
ATOM 2367 O O . PRO B 1 127 ? -8.203 -16.438 -16.344 1 94.69 127 PRO B O 1
ATOM 2370 N N . TYR B 1 128 ? -8.672 -16.562 -14.18 1 94.44 128 TYR B N 1
ATOM 2371 C CA . TYR B 1 128 ? -8.945 -15.133 -14.094 1 94.44 128 TYR B CA 1
ATOM 2372 C C . TYR B 1 128 ? -7.672 -14.336 -13.836 1 94.44 128 TYR B C 1
ATOM 2374 O O . TYR B 1 128 ? -7.688 -13.109 -13.836 1 94.44 128 TYR B O 1
ATOM 2382 N N . GLU B 1 129 ? -6.609 -15.039 -13.578 1 96.88 129 GLU B N 1
ATOM 2383 C CA . GLU B 1 129 ? -5.309 -14.398 -13.398 1 96.88 129 GLU B CA 1
ATOM 2384 C C . GLU B 1 129 ? -4.543 -14.328 -14.719 1 96.88 129 GLU B C 1
ATOM 2386 O O . GLU B 1 129 ? -3.936 -15.305 -15.148 1 96.88 129 GLU B O 1
ATOM 2391 N N . ILE B 1 130 ? -4.539 -13.141 -15.312 1 97.56 130 ILE B N 1
ATOM 2392 C CA . ILE B 1 130 ? -3.779 -12.914 -16.531 1 97.56 130 ILE B CA 1
ATOM 2393 C C . ILE B 1 130 ? -2.398 -12.359 -16.188 1 97.56 130 ILE B C 1
ATOM 2395 O O . ILE B 1 130 ? -2.234 -11.148 -16.016 1 97.56 130 ILE B O 1
ATOM 2399 N N . ILE B 1 131 ? -1.477 -13.227 -16.156 1 97.75 131 ILE B N 1
ATOM 2400 C CA . ILE B 1 131 ? -0.156 -12.938 -15.602 1 97.75 131 ILE B CA 1
ATOM 2401 C C . ILE B 1 131 ? 0.921 -13.383 -16.594 1 97.75 131 ILE B C 1
ATOM 2403 O O . ILE B 1 131 ? 0.787 -14.43 -17.234 1 97.75 131 ILE B O 1
ATOM 2407 N N . GLU B 1 132 ? 1.924 -12.602 -16.75 1 97.62 132 GLU B N 1
ATOM 2408 C CA . GLU B 1 132 ? 3.135 -12.93 -17.5 1 97.62 132 GLU B CA 1
ATOM 2409 C C . GLU B 1 132 ? 4.383 -12.727 -16.641 1 97.62 132 GLU B C 1
ATOM 2411 O O . GLU B 1 132 ? 4.77 -11.594 -16.359 1 97.62 132 GLU B O 1
ATOM 2416 N N . PRO B 1 133 ? 5.07 -13.812 -16.266 1 98.31 133 PRO B N 1
ATOM 2417 C CA . PRO B 1 133 ? 6.301 -13.648 -15.484 1 98.31 133 PRO B CA 1
ATOM 2418 C C . PRO B 1 133 ? 7.441 -13.047 -16.297 1 98.31 133 PRO B C 1
ATOM 2420 O O . PRO B 1 133 ? 7.57 -13.336 -17.5 1 98.31 133 PRO B O 1
ATOM 2423 N N . ILE B 1 134 ? 8.297 -12.25 -15.711 1 98.38 134 ILE B N 1
ATOM 2424 C CA . ILE B 1 134 ? 9.477 -11.68 -16.344 1 98.38 134 ILE B CA 1
ATOM 2425 C C . ILE B 1 134 ? 10.648 -11.695 -15.359 1 98.38 134 ILE B C 1
ATOM 2427 O O . ILE B 1 134 ? 10.469 -11.461 -14.164 1 98.38 134 ILE B O 1
ATOM 2431 N N . LYS B 1 135 ? 11.773 -12.086 -15.836 1 98.62 135 LYS B N 1
ATOM 2432 C CA . LYS B 1 135 ? 13 -11.961 -15.055 1 98.62 135 LYS B CA 1
ATOM 2433 C C . LYS B 1 135 ? 13.609 -10.562 -15.211 1 98.62 135 LYS B C 1
ATOM 2435 O O . LYS B 1 135 ? 13.68 -10.031 -16.312 1 98.62 135 LYS B O 1
ATOM 2440 N N . VAL B 1 136 ? 13.977 -9.961 -14.125 1 98.69 136 VAL B N 1
ATOM 2441 C CA . VAL B 1 136 ? 14.492 -8.594 -14.164 1 98.69 136 VAL B CA 1
ATOM 2442 C C . VAL B 1 136 ? 15.625 -8.438 -13.148 1 98.69 136 VAL B C 1
ATOM 2444 O O . VAL B 1 136 ? 15.539 -8.961 -12.031 1 98.69 136 VAL B O 1
ATOM 2447 N N . LYS B 1 137 ? 16.719 -7.793 -13.531 1 98.69 137 LYS B N 1
ATOM 2448 C CA . LYS B 1 137 ? 17.766 -7.441 -12.57 1 98.69 137 LYS B CA 1
ATOM 2449 C C . LYS B 1 137 ? 17.25 -6.426 -11.555 1 98.69 137 LYS B C 1
ATOM 2451 O O . LYS B 1 137 ? 16.453 -5.547 -11.891 1 98.69 137 LYS B O 1
ATOM 2456 N N . VAL B 1 138 ? 17.766 -6.496 -10.328 1 98.62 138 VAL B N 1
ATOM 2457 C CA . VAL B 1 138 ? 17.312 -5.613 -9.25 1 98.62 138 VAL B CA 1
ATOM 2458 C C . VAL B 1 138 ? 17.547 -4.16 -9.641 1 98.62 138 VAL B C 1
ATOM 2460 O O . VAL B 1 138 ? 16.688 -3.305 -9.438 1 98.62 138 VAL B O 1
ATOM 2463 N N . ASN B 1 139 ? 18.672 -3.879 -10.242 1 98.25 139 ASN B N 1
ATOM 2464 C CA . ASN B 1 139 ? 18.969 -2.514 -10.656 1 98.25 139 ASN B CA 1
ATOM 2465 C C . ASN B 1 139 ? 18 -2.02 -11.719 1 98.25 139 ASN B C 1
ATOM 2467 O O . ASN B 1 139 ? 17.625 -0.846 -11.727 1 98.25 139 ASN B O 1
ATOM 2471 N N . GLU B 1 140 ? 17.656 -2.867 -12.641 1 98.69 140 GLU B N 1
ATOM 2472 C CA . GLU B 1 140 ? 16.672 -2.498 -13.648 1 98.69 140 GLU B CA 1
ATOM 2473 C C . GLU B 1 140 ? 15.305 -2.268 -13.023 1 98.69 140 GLU B C 1
ATOM 2475 O O . GLU B 1 140 ? 14.586 -1.342 -13.414 1 98.69 140 GLU B O 1
ATOM 2480 N N . ALA B 1 141 ? 14.914 -3.092 -12.047 1 98.88 141 ALA B N 1
ATOM 2481 C CA . ALA B 1 141 ? 13.648 -2.898 -11.344 1 98.88 141 ALA B CA 1
ATOM 2482 C C . ALA B 1 141 ? 13.609 -1.542 -10.641 1 98.88 141 ALA B C 1
ATOM 2484 O O . ALA B 1 141 ? 12.586 -0.859 -10.656 1 98.88 141 ALA B O 1
ATOM 2485 N N . LEU B 1 142 ? 14.742 -1.163 -10.047 1 98.62 142 LEU B N 1
ATOM 2486 C CA . LEU B 1 142 ? 14.844 0.153 -9.422 1 98.62 142 LEU B CA 1
ATOM 2487 C C . LEU B 1 142 ? 14.625 1.257 -10.453 1 98.62 142 LEU B C 1
ATOM 2489 O O . LEU B 1 142 ? 13.898 2.221 -10.195 1 98.62 142 LEU B O 1
ATOM 2493 N N . SER B 1 143 ? 15.242 1.098 -11.648 1 98.69 143 SER B N 1
ATOM 2494 C CA . SER B 1 143 ? 15.086 2.07 -12.719 1 98.69 143 SER B CA 1
ATOM 2495 C C . SER B 1 143 ? 13.641 2.15 -13.195 1 98.69 143 SER B C 1
ATOM 2497 O O . SER B 1 143 ? 13.156 3.225 -13.562 1 98.69 143 SER B O 1
ATOM 2499 N N . MET B 1 144 ? 12.969 1.042 -13.219 1 98.88 144 MET B N 1
ATOM 2500 C CA . MET B 1 144 ? 11.57 0.995 -13.625 1 98.88 144 MET B CA 1
ATOM 2501 C C . MET B 1 144 ? 10.695 1.775 -12.648 1 98.88 144 MET B C 1
ATOM 2503 O O . MET B 1 144 ? 9.711 2.398 -13.047 1 98.88 144 MET B O 1
ATOM 2507 N N . ILE B 1 145 ? 11.031 1.72 -11.289 1 98.88 145 ILE B N 1
ATOM 2508 C CA . ILE B 1 145 ? 10.32 2.545 -10.312 1 98.88 145 ILE B CA 1
ATOM 2509 C C . ILE B 1 145 ? 10.547 4.023 -10.633 1 98.88 145 ILE B C 1
ATOM 2511 O O . ILE B 1 145 ? 9.594 4.809 -10.648 1 98.88 145 ILE B O 1
ATOM 2515 N N . GLU B 1 146 ? 11.758 4.391 -10.922 1 98.12 146 GLU B N 1
ATOM 2516 C CA . GLU B 1 146 ? 12.117 5.773 -11.219 1 98.12 146 GLU B CA 1
ATOM 2517 C C . GLU B 1 146 ? 11.383 6.285 -12.453 1 98.12 146 GLU B C 1
ATOM 2519 O O . GLU B 1 146 ? 11.008 7.461 -12.516 1 98.12 146 GLU B O 1
ATOM 2524 N N . ARG B 1 147 ? 11.195 5.387 -13.375 1 98.56 147 ARG B N 1
ATOM 2525 C CA . ARG B 1 147 ? 10.508 5.75 -14.609 1 98.56 147 ARG B CA 1
ATOM 2526 C C . ARG B 1 147 ? 8.992 5.633 -14.438 1 98.56 147 ARG B C 1
ATOM 2528 O O . ARG B 1 147 ? 8.25 5.75 -15.414 1 98.56 147 ARG B O 1
ATOM 2535 N N . LYS B 1 148 ? 8.562 5.344 -13.234 1 98.38 148 LYS B N 1
ATOM 2536 C CA . LYS B 1 148 ? 7.152 5.27 -12.867 1 98.38 148 LYS B CA 1
ATOM 2537 C C . LYS B 1 148 ? 6.441 4.16 -13.641 1 98.38 148 LYS B C 1
ATOM 2539 O O . LYS B 1 148 ? 5.238 4.238 -13.883 1 98.38 148 LYS B O 1
ATOM 2544 N N . GLU B 1 149 ? 7.203 3.123 -14.07 1 98.81 149 GLU B N 1
ATOM 2545 C CA . GLU B 1 149 ? 6.648 1.955 -14.75 1 98.81 149 GLU B CA 1
ATOM 2546 C C . GLU B 1 149 ? 6.09 0.951 -13.75 1 98.81 149 GLU B C 1
ATOM 2548 O O . GLU B 1 149 ? 5.152 0.21 -14.055 1 98.81 149 GLU B O 1
ATOM 2553 N N . ILE B 1 150 ? 6.719 0.856 -12.578 1 98.94 150 ILE B N 1
ATOM 2554 C CA . ILE B 1 150 ? 6.203 0.04 -11.484 1 98.94 150 ILE B CA 1
ATOM 2555 C C . ILE B 1 150 ? 5.387 0.909 -10.531 1 98.94 150 ILE B C 1
ATOM 2557 O O . ILE B 1 150 ? 5.918 1.843 -9.922 1 98.94 150 ILE B O 1
ATOM 2561 N N . VAL B 1 151 ? 4.109 0.556 -10.383 1 98.94 151 VAL B N 1
ATOM 2562 C CA . VAL B 1 151 ? 3.189 1.439 -9.672 1 98.94 151 VAL B CA 1
ATOM 2563 C C . VAL B 1 151 ? 2.43 0.649 -8.609 1 98.94 151 VAL B C 1
ATOM 2565 O O . VAL B 1 151 ? 1.389 1.096 -8.125 1 98.94 151 VAL B O 1
ATOM 2568 N N . ASP B 1 152 ? 2.812 -0.542 -8.305 1 98.94 152 ASP B N 1
ATOM 2569 C CA . ASP B 1 152 ? 2.244 -1.387 -7.254 1 98.94 152 ASP B CA 1
ATOM 2570 C C . ASP B 1 152 ? 3.02 -1.241 -5.949 1 98.94 152 ASP B C 1
ATOM 2572 O O . ASP B 1 152 ? 4.223 -1.513 -5.902 1 98.94 152 ASP B O 1
ATOM 2576 N N . ALA B 1 153 ? 2.344 -0.941 -4.906 1 98.94 153 ALA B N 1
ATOM 2577 C CA . ALA B 1 153 ? 2.984 -0.578 -3.645 1 98.94 153 ALA B CA 1
ATOM 2578 C C . ALA B 1 153 ? 3.836 -1.726 -3.111 1 98.94 153 ALA B C 1
ATOM 2580 O O . ALA B 1 153 ? 5.008 -1.533 -2.773 1 98.94 153 ALA B O 1
ATOM 2581 N N . LYS B 1 154 ? 3.225 -2.91 -2.973 1 98.94 154 LYS B N 1
ATOM 2582 C CA . LYS B 1 154 ? 3.98 -4.023 -2.406 1 98.94 154 LYS B CA 1
ATOM 2583 C C . LYS B 1 154 ? 5.234 -4.312 -3.229 1 98.94 154 LYS B C 1
ATOM 2585 O O . LYS B 1 154 ? 6.266 -4.703 -2.68 1 98.94 154 LYS B O 1
ATOM 2590 N N . THR B 1 155 ? 5.148 -4.156 -4.551 1 99 155 THR B N 1
ATOM 2591 C CA . THR B 1 155 ? 6.277 -4.383 -5.445 1 99 155 THR B CA 1
ATOM 2592 C C . THR B 1 155 ? 7.367 -3.342 -5.215 1 99 155 THR B C 1
ATOM 2594 O O . THR B 1 155 ? 8.547 -3.682 -5.125 1 99 155 THR B O 1
ATOM 2597 N N . ILE B 1 156 ? 6.957 -2.08 -5.086 1 99 156 ILE B N 1
ATOM 2598 C CA . ILE B 1 156 ? 7.898 -0.997 -4.828 1 99 156 ILE B CA 1
ATOM 2599 C C . ILE B 1 156 ? 8.633 -1.255 -3.512 1 99 156 ILE B C 1
ATOM 2601 O O . ILE B 1 156 ? 9.859 -1.158 -3.447 1 99 156 ILE B O 1
ATOM 2605 N N . ILE B 1 157 ? 7.898 -1.659 -2.484 1 98.94 157 ILE B N 1
ATOM 2606 C CA . ILE B 1 157 ? 8.484 -1.96 -1.182 1 98.94 157 ILE B CA 1
ATOM 2607 C C . ILE B 1 157 ? 9.484 -3.107 -1.318 1 98.94 157 ILE B C 1
ATOM 2609 O O . ILE B 1 157 ? 10.602 -3.025 -0.812 1 98.94 157 ILE B O 1
ATOM 2613 N N . GLY B 1 158 ? 9.055 -4.184 -1.964 1 98.94 158 GLY B N 1
ATOM 2614 C CA . GLY B 1 158 ? 9.93 -5.336 -2.133 1 98.94 158 GLY B CA 1
ATOM 2615 C C . GLY B 1 158 ? 11.227 -5.004 -2.844 1 98.94 158 GLY B C 1
ATOM 2616 O O . GLY B 1 158 ? 12.297 -5.441 -2.424 1 98.94 158 GLY B O 1
ATOM 2617 N N . ILE B 1 159 ? 11.141 -4.211 -3.934 1 98.88 159 ILE B N 1
ATOM 2618 C CA . ILE B 1 159 ? 12.312 -3.867 -4.734 1 98.88 159 ILE B CA 1
ATOM 2619 C C . ILE B 1 159 ? 13.25 -2.975 -3.924 1 98.88 159 ILE B C 1
ATOM 2621 O O . ILE B 1 159 ? 14.461 -3.182 -3.918 1 98.88 159 ILE B O 1
ATOM 2625 N N . TYR B 1 160 ? 12.672 -1.938 -3.252 1 98.81 160 TYR B N 1
ATOM 2626 C CA . TYR B 1 160 ? 13.508 -1.102 -2.4 1 98.81 160 TYR B CA 1
ATOM 2627 C C . TYR B 1 160 ? 14.195 -1.935 -1.322 1 98.81 160 TYR B C 1
ATOM 2629 O O . TYR B 1 160 ? 15.383 -1.748 -1.045 1 98.81 160 TYR B O 1
ATOM 2637 N N . PHE B 1 161 ? 13.477 -2.857 -0.684 1 98.75 161 PHE B N 1
ATOM 2638 C CA . PHE B 1 161 ? 14.016 -3.719 0.361 1 98.75 161 PHE B CA 1
ATOM 2639 C C . PHE B 1 161 ? 15.203 -4.516 -0.156 1 98.75 161 PHE B C 1
ATOM 2641 O O . PHE B 1 161 ? 16.297 -4.469 0.426 1 98.75 161 PHE B O 1
ATOM 2648 N N . ILE B 1 162 ? 14.977 -5.242 -1.293 1 98.56 162 ILE B N 1
ATOM 2649 C CA . ILE B 1 162 ? 16.016 -6.156 -1.764 1 98.56 162 ILE B CA 1
ATOM 2650 C C . ILE B 1 162 ? 17.203 -5.363 -2.303 1 98.56 162 ILE B C 1
ATOM 2652 O O . ILE B 1 162 ? 18.344 -5.797 -2.188 1 98.56 162 ILE B O 1
ATOM 2656 N N . SER B 1 163 ? 16.938 -4.172 -2.902 1 97.94 163 SER B N 1
ATOM 2657 C CA . SER B 1 163 ? 18.031 -3.348 -3.428 1 97.94 163 SER B CA 1
ATOM 2658 C C . SER B 1 163 ? 19.016 -2.961 -2.33 1 97.94 163 SER B C 1
ATOM 2660 O O . SER B 1 163 ? 20.203 -2.816 -2.584 1 97.94 163 SER B O 1
ATOM 2662 N N . ARG B 1 164 ? 18.594 -2.791 -1.093 1 95.44 164 ARG B N 1
ATOM 2663 C CA . ARG B 1 164 ? 19.438 -2.416 0.036 1 95.44 164 ARG B CA 1
ATOM 2664 C C . ARG B 1 164 ? 20.312 -3.588 0.481 1 95.44 164 ARG B C 1
ATOM 2666 O O . ARG B 1 164 ? 21.328 -3.393 1.147 1 95.44 164 ARG B O 1
ATOM 2673 N N . ARG B 1 165 ? 19.859 -4.73 0.12 1 92 165 ARG B N 1
ATOM 2674 C CA . ARG B 1 165 ? 20.594 -5.926 0.534 1 92 165 ARG B CA 1
ATOM 2675 C C . ARG B 1 165 ? 21.609 -6.336 -0.522 1 92 165 ARG B C 1
ATOM 2677 O O . ARG B 1 165 ? 22.578 -7.043 -0.219 1 92 165 ARG B O 1
ATOM 2684 N N . VAL B 1 166 ? 21.344 -6.004 -1.761 1 86.69 166 VAL B N 1
ATOM 2685 C CA . VAL B 1 166 ? 22.203 -6.426 -2.869 1 86.69 166 VAL B CA 1
ATOM 2686 C C . VAL B 1 166 ? 23.203 -5.324 -3.197 1 86.69 166 VAL B C 1
ATOM 2688 O O . VAL B 1 166 ? 24.266 -5.594 -3.77 1 86.69 166 VAL B O 1
ATOM 2691 N N . MET B 1 167 ? 22.828 -4.078 -2.967 1 75.25 167 MET B N 1
ATOM 2692 C CA . MET B 1 167 ? 23.734 -2.982 -3.291 1 75.25 167 MET B CA 1
ATOM 2693 C C . MET B 1 167 ? 24.469 -2.496 -2.045 1 75.25 167 MET B C 1
ATOM 2695 O O . MET B 1 167 ? 23.922 -2.537 -0.941 1 75.25 167 MET B O 1
#

Solvent-accessible surface area (backbone atoms only — not comparable to full-atom values): 17381 Å² total; per-residue (Å²): 84,81,76,45,86,53,94,75,36,30,37,33,43,40,81,43,69,45,98,87,64,49,71,45,80,42,65,33,37,45,39,73,23,30,19,32,36,47,38,28,80,47,87,58,30,30,47,37,26,44,29,58,31,75,59,71,66,44,72,42,44,32,43,48,53,44,66,34,52,90,92,50,55,54,66,57,37,35,52,51,31,37,22,27,62,67,5,31,47,57,73,41,77,42,80,75,50,57,30,22,47,47,45,86,40,24,50,33,40,37,35,35,25,45,27,31,67,62,42,82,76,59,56,59,53,55,91,84,54,52,67,44,69,41,81,43,42,49,70,56,53,53,50,33,43,74,68,62,62,44,36,31,36,66,34,52,43,50,50,53,56,51,44,62,72,65,96,85,81,76,44,84,54,95,74,37,31,36,34,42,40,80,44,69,45,97,88,64,52,69,46,80,42,64,33,39,44,38,74,22,29,19,33,36,46,40,30,81,47,88,58,29,30,46,38,25,42,30,58,29,75,58,70,66,45,71,42,42,31,42,48,52,43,66,33,54,90,92,51,55,54,67,58,37,36,52,50,32,37,22,27,63,67,5,30,46,55,73,43,77,42,80,75,50,56,28,22,46,47,44,87,42,24,48,33,42,37,35,34,25,44,27,31,69,63,42,82,76,58,55,58,55,54,88,85,55,52,66,43,69,42,80,41,42,49,69,57,53,53,49,33,42,77,68,62,60,42,36,32,36,68,33,54,43,49,50,55,55,50,46,62,73,67,96

Sequence (334 aa):
MKIYHGRKFDLEVEKVTLPNGVERELEIVKHRGSAAILPMISNDEMILIRQYRPVIGKYIYEIPAGSVEEGEDVEITARRELEEEVGYQAETMEKVLSFYPSPGITNEEMHLFLAQGLKYVGARPEPYEIIEPIKVKVNEALSMIERKEIVDAKTIIGIYFISRRVMMKIYHGRKFDLEVEKVTLPNGVERELEIVKHRGSAAILPMISNDEMILIRQYRPVIGKYIYEIPAGSVEEGEDVEITARRELEEEVGYQAETMEKVLSFYPSPGITNEEMHLFLAQGLKYVGARPEPYEIIEPIKVKVNEALSMIERKEIVDAKTIIGIYFISRRVM